Protein AF-A0A9D6JTE7-F1 (afdb_monomer)

Nearest PDB structures (foldseek):
  3mn8-assembly3_C  TM=5.166E-01  e=5.553E+00  Drosophila melanogaster
  3mn8-assembly4_D  TM=5.195E-01  e=5.553E+00  Drosophila melanogaster
  3mn8-assembly1_A  TM=5.074E-01  e=7.050E+00  Drosophila melanogaster

Structure (mmCIF, N/CA/C/O backbone):
data_AF-A0A9D6JTE7-F1
#
_entry.id   AF-A0A9D6JTE7-F1
#
loop_
_atom_site.group_PDB
_atom_site.id
_atom_site.type_symbol
_atom_site.label_atom_id
_atom_site.label_alt_id
_atom_site.label_comp_id
_atom_site.label_asym_id
_atom_site.label_entity_id
_atom_site.label_seq_id
_atom_site.pdbx_PDB_ins_code
_atom_site.Cartn_x
_atom_site.Cartn_y
_atom_site.Cartn_z
_atom_site.occupancy
_atom_site.B_iso_or_equiv
_atom_site.auth_seq_id
_atom_site.auth_comp_id
_atom_site.auth_asym_id
_atom_site.auth_atom_id
_atom_site.pdbx_PDB_model_num
ATOM 1 N N . MET A 1 1 ? -20.746 -2.268 56.641 1.00 44.03 1 MET A N 1
ATOM 2 C CA . MET A 1 1 ? -21.229 -3.261 55.661 1.00 44.03 1 MET A CA 1
ATOM 3 C C . MET A 1 1 ? -20.866 -2.695 54.310 1.00 44.03 1 MET A C 1
ATOM 5 O O . MET A 1 1 ? -21.598 -1.856 53.802 1.00 44.03 1 MET A O 1
ATOM 9 N N . ASP A 1 2 ? -19.687 -3.054 53.814 1.00 45.47 2 ASP A N 1
ATOM 10 C CA . ASP A 1 2 ? -19.186 -2.552 52.537 1.00 45.47 2 ASP A CA 1
ATOM 11 C C . ASP A 1 2 ? -19.809 -3.384 51.421 1.00 45.47 2 ASP A C 1
ATOM 13 O O . ASP A 1 2 ? -19.594 -4.594 51.331 1.00 45.47 2 ASP A O 1
ATOM 17 N N . ALA A 1 3 ? -20.655 -2.743 50.618 1.00 47.16 3 ALA A N 1
ATOM 18 C CA . ALA A 1 3 ? -21.238 -3.359 49.442 1.00 47.16 3 ALA A CA 1
ATOM 19 C C . ALA A 1 3 ? -20.153 -3.457 48.364 1.00 47.16 3 ALA A C 1
ATOM 21 O O . ALA A 1 3 ? -19.747 -2.458 47.773 1.00 47.16 3 ALA A O 1
ATOM 22 N N . TYR A 1 4 ? -19.675 -4.677 48.133 1.00 48.84 4 TYR A N 1
ATOM 23 C CA . TYR A 1 4 ? -18.834 -5.012 46.994 1.00 48.84 4 TYR A CA 1
ATOM 24 C C . TYR A 1 4 ? -19.690 -4.863 45.730 1.00 48.84 4 TYR A C 1
ATOM 26 O O . TYR A 1 4 ? -20.545 -5.703 45.444 1.00 48.84 4 TYR A O 1
ATOM 34 N N . VAL A 1 5 ? -19.515 -3.764 44.998 1.00 51.88 5 VAL A N 1
ATOM 35 C CA . VAL A 1 5 ? -20.064 -3.641 43.646 1.00 51.88 5 VAL A CA 1
ATOM 36 C C . VAL A 1 5 ? -19.219 -4.550 42.767 1.00 51.88 5 VAL A C 1
ATOM 38 O O . VAL A 1 5 ? -18.098 -4.210 42.395 1.00 51.88 5 VAL A O 1
ATOM 41 N N . VAL A 1 6 ? -19.737 -5.742 42.481 1.00 47.94 6 VAL A N 1
ATOM 42 C CA . VAL A 1 6 ? -19.208 -6.584 41.412 1.00 47.94 6 VAL A CA 1
ATOM 43 C C . VAL A 1 6 ? -19.529 -5.855 40.114 1.00 47.94 6 VAL A C 1
ATOM 45 O O . VAL A 1 6 ? -20.671 -5.859 39.658 1.00 47.94 6 VAL A O 1
ATOM 48 N N . VAL A 1 7 ? -18.541 -5.156 39.560 1.00 55.50 7 VAL A N 1
ATOM 49 C CA . VAL A 1 7 ? -18.609 -4.708 38.173 1.00 55.50 7 VAL A CA 1
ATOM 50 C C . VAL A 1 7 ? -18.519 -5.983 37.347 1.00 55.50 7 VAL A C 1
ATOM 52 O O . VAL A 1 7 ? -17.473 -6.627 37.316 1.00 55.50 7 VAL A O 1
ATOM 55 N N . ASP A 1 8 ? -19.643 -6.397 36.772 1.00 48.94 8 ASP A N 1
ATOM 56 C CA . ASP A 1 8 ? -19.696 -7.473 35.792 1.00 48.94 8 ASP A CA 1
ATOM 57 C C . ASP A 1 8 ? -18.878 -7.041 34.572 1.00 48.94 8 ASP A C 1
ATOM 59 O O . ASP A 1 8 ? -19.362 -6.364 33.667 1.00 48.94 8 ASP A O 1
ATOM 63 N N . SER A 1 9 ? -17.589 -7.363 34.583 1.00 52.94 9 SER A N 1
ATOM 64 C CA . SER A 1 9 ? -16.732 -7.293 33.412 1.00 52.94 9 SER A CA 1
ATOM 65 C C . SER A 1 9 ? -16.963 -8.558 32.589 1.00 52.94 9 SER A C 1
ATOM 67 O O . SER A 1 9 ? -16.070 -9.402 32.467 1.00 52.94 9 SER A O 1
ATOM 69 N N . GLY A 1 10 ? -18.175 -8.715 32.051 1.00 54.06 10 GLY A N 1
ATOM 70 C CA . GLY A 1 10 ? -18.385 -9.614 30.925 1.00 54.06 10 GLY A CA 1
ATOM 71 C C . GLY A 1 10 ? -17.361 -9.291 29.827 1.00 54.06 10 GLY A C 1
ATOM 72 O O . GLY A 1 10 ? -16.877 -8.154 29.757 1.00 54.06 10 GLY A O 1
ATOM 73 N N . PRO A 1 11 ? -16.963 -10.267 28.993 1.00 57.78 11 PRO A N 1
ATOM 74 C CA . PRO A 1 11 ? -15.997 -10.007 27.934 1.00 57.78 11 PRO A CA 1
ATOM 75 C C . PRO A 1 11 ? -16.503 -8.835 27.091 1.00 57.78 11 PRO A C 1
ATOM 77 O O . PRO A 1 11 ? -17.660 -8.841 26.664 1.00 57.78 11 PRO A O 1
ATOM 80 N N . ALA A 1 12 ? -15.661 -7.816 26.896 1.00 63.75 12 ALA A N 1
ATOM 81 C CA . ALA A 1 12 ? -15.987 -6.705 26.015 1.00 63.75 12 ALA A CA 1
ATOM 82 C C . ALA A 1 12 ? -16.359 -7.296 24.651 1.00 63.75 12 ALA A C 1
ATOM 84 O O . ALA A 1 12 ? -15.532 -7.938 24.002 1.00 63.75 12 ALA A O 1
ATOM 85 N N . LEU A 1 13 ? -17.628 -7.163 24.265 1.00 69.56 13 LEU A N 1
ATOM 86 C CA . LEU A 1 13 ? -18.090 -7.657 22.977 1.00 69.56 13 LEU A CA 1
ATOM 87 C C . LEU A 1 13 ? -17.346 -6.870 21.901 1.00 69.56 13 LEU A C 1
ATOM 89 O O . LEU A 1 13 ? -17.448 -5.644 21.863 1.00 69.56 13 LEU A O 1
ATOM 93 N N . LEU A 1 14 ? -16.607 -7.578 21.047 1.00 83.50 14 LEU A N 1
ATOM 94 C CA . LEU A 1 14 ? -16.030 -6.990 19.845 1.00 83.50 14 LEU A CA 1
ATOM 95 C C . LEU A 1 14 ? -17.185 -6.452 19.000 1.00 83.50 14 LEU A C 1
ATOM 97 O O . LEU A 1 14 ? -18.050 -7.215 18.564 1.00 83.50 14 LEU A O 1
ATOM 101 N N . GLN A 1 15 ? -17.224 -5.138 18.810 1.00 88.31 15 GLN A N 1
ATOM 102 C CA . GLN A 1 15 ? -18.199 -4.497 17.936 1.00 88.31 15 GLN A CA 1
ATOM 103 C C . GLN A 1 15 ? -17.503 -4.149 16.619 1.00 88.31 15 GLN A C 1
ATOM 105 O O . GLN A 1 15 ? -16.435 -3.536 16.666 1.00 88.31 15 GLN A O 1
ATOM 110 N N . PRO A 1 16 ? -18.058 -4.547 15.462 1.00 91.19 16 PRO A N 1
ATOM 111 C CA . PRO A 1 16 ? -17.480 -4.185 14.176 1.00 91.19 16 PRO A CA 1
ATOM 112 C C . PRO A 1 16 ? -17.659 -2.684 13.908 1.00 91.19 16 PRO A C 1
ATOM 114 O O . PRO A 1 16 ? -18.761 -2.156 14.075 1.00 91.19 16 PRO A O 1
ATOM 117 N N . SER A 1 17 ? -16.598 -2.028 13.441 1.00 90.31 17 SER A N 1
ATOM 118 C CA . SER A 1 17 ? -16.635 -0.705 12.814 1.00 90.31 17 SER A CA 1
ATOM 119 C C . SER A 1 17 ? -16.452 -0.852 11.304 1.00 90.31 17 SER A C 1
ATOM 121 O O . SER A 1 17 ? -15.555 -1.561 10.846 1.00 90.31 17 SER A O 1
ATOM 123 N N . TYR A 1 18 ? -17.314 -0.199 10.526 1.00 91.06 18 TYR A N 1
ATOM 124 C CA . TYR A 1 18 ? -17.253 -0.211 9.066 1.00 91.06 18 TYR A CA 1
ATOM 125 C C . TYR A 1 18 ? -16.631 1.087 8.575 1.00 91.06 18 TYR A C 1
ATOM 127 O O . TYR A 1 18 ? -17.224 2.157 8.703 1.00 91.06 18 TYR A O 1
ATOM 135 N N . GLU A 1 19 ? -15.465 0.966 7.962 1.00 90.88 19 GLU A N 1
ATOM 136 C CA . GLU A 1 19 ? -14.637 2.087 7.537 1.00 90.88 19 GLU A CA 1
ATOM 137 C C . GLU A 1 19 ? -14.342 1.996 6.039 1.00 90.88 19 GLU A C 1
ATOM 139 O O . GLU A 1 19 ? -14.639 0.990 5.391 1.00 90.88 19 GLU A O 1
ATOM 144 N N . PHE A 1 20 ? -13.774 3.055 5.460 1.00 90.94 20 PHE A N 1
ATOM 145 C CA . PHE A 1 20 ? -13.523 3.125 4.021 1.00 90.94 20 PHE A CA 1
ATOM 146 C C . PHE A 1 20 ? -12.182 3.788 3.707 1.00 90.94 20 PHE A C 1
ATOM 148 O O . PHE A 1 20 ? -11.930 4.914 4.123 1.00 90.94 20 PHE A O 1
ATOM 155 N N . LEU A 1 21 ? -11.362 3.138 2.882 1.00 88.88 21 LEU A N 1
ATOM 156 C CA . LEU A 1 21 ? -10.238 3.782 2.202 1.00 88.88 21 LEU A CA 1
ATOM 157 C C . LEU A 1 21 ? -10.806 4.564 1.015 1.00 88.88 21 LEU A C 1
ATOM 159 O O . LEU A 1 21 ? -11.235 3.934 0.052 1.00 88.88 21 LEU A O 1
ATOM 163 N N . ARG A 1 22 ? -10.897 5.898 1.107 1.00 83.50 22 ARG A N 1
ATOM 164 C CA . ARG A 1 22 ? -11.565 6.733 0.084 1.00 83.50 22 ARG A CA 1
ATOM 165 C C . ARG A 1 22 ? -10.632 7.591 -0.764 1.00 83.50 22 ARG A C 1
ATOM 167 O O . ARG A 1 22 ? -10.976 7.828 -1.911 1.00 83.50 22 ARG A O 1
ATOM 174 N N . HIS A 1 23 ? -9.462 7.979 -0.250 1.00 86.69 23 HIS A N 1
ATOM 175 C CA . HIS A 1 23 ? -8.531 8.860 -0.967 1.00 86.69 23 HIS A CA 1
ATOM 176 C C . HIS A 1 23 ? -7.113 8.252 -1.031 1.00 86.69 23 HIS A C 1
ATOM 178 O O . HIS A 1 23 ? -6.314 8.437 -0.097 1.00 86.69 23 HIS A O 1
ATOM 184 N N . PRO A 1 24 ? -6.801 7.507 -2.111 1.00 88.62 24 PRO A N 1
ATOM 185 C CA . PRO A 1 24 ? -7.737 7.027 -3.140 1.00 88.62 24 PRO A CA 1
ATOM 186 C C . PRO A 1 24 ? -8.646 5.903 -2.618 1.00 88.62 24 PRO A C 1
ATOM 188 O O . PRO A 1 24 ? -8.374 5.287 -1.582 1.00 88.62 24 PRO A O 1
ATOM 191 N N . THR A 1 25 ? -9.708 5.596 -3.366 1.00 92.38 25 THR A N 1
ATOM 192 C CA . THR A 1 25 ? -10.483 4.373 -3.138 1.00 92.38 25 THR A CA 1
ATOM 193 C C . THR A 1 25 ? -9.649 3.167 -3.553 1.00 92.38 25 THR A C 1
ATOM 195 O O . THR A 1 25 ? -9.104 3.162 -4.651 1.00 92.38 25 THR A O 1
ATOM 198 N N . ILE A 1 26 ? -9.525 2.153 -2.690 1.00 94.69 26 ILE A N 1
ATOM 199 C CA . ILE A 1 26 ? -8.722 0.952 -2.980 1.00 94.69 26 ILE A CA 1
ATOM 200 C C . ILE A 1 26 ? -9.575 -0.296 -2.808 1.00 94.69 26 ILE A C 1
ATOM 202 O O . ILE A 1 26 ? -9.990 -0.626 -1.696 1.00 94.69 26 ILE A O 1
ATOM 206 N N . SER A 1 27 ? -9.788 -1.027 -3.895 1.00 96.75 27 SER A N 1
ATOM 207 C CA . SER A 1 27 ? -10.580 -2.256 -3.922 1.00 96.75 27 SER A CA 1
ATOM 208 C C . SER A 1 27 ? -9.710 -3.504 -4.089 1.00 96.75 27 SER A C 1
ATOM 210 O O . SER A 1 27 ? -8.648 -3.468 -4.713 1.00 96.75 27 SER A O 1
ATOM 212 N N . GLY A 1 28 ? -10.157 -4.628 -3.523 1.00 97.50 28 GLY A N 1
ATOM 213 C CA . GLY A 1 28 ? -9.461 -5.910 -3.646 1.00 97.50 28 GLY A CA 1
ATOM 214 C C . GLY A 1 28 ? -8.149 -6.007 -2.862 1.00 97.50 28 GLY A C 1
ATOM 215 O O . GLY A 1 28 ? -7.382 -6.943 -3.095 1.00 97.50 28 GLY A O 1
ATOM 216 N N . LEU A 1 29 ? -7.886 -5.070 -1.948 1.00 96.50 29 LEU A N 1
ATOM 217 C CA . LEU A 1 29 ? -6.727 -5.106 -1.063 1.00 96.50 29 LEU A CA 1
ATOM 218 C C . LEU A 1 29 ? -6.994 -6.044 0.119 1.00 96.50 29 LEU A C 1
ATOM 220 O O . LEU A 1 29 ? -8.081 -6.006 0.694 1.00 96.50 29 LEU A O 1
ATOM 224 N N . GLU A 1 30 ? -6.021 -6.880 0.480 1.00 97.38 30 GLU A N 1
ATOM 225 C CA . GLU A 1 30 ? -6.162 -7.811 1.602 1.00 97.38 30 GLU A CA 1
ATOM 226 C C . GLU A 1 30 ? -5.982 -7.093 2.940 1.00 97.38 30 GLU A C 1
ATOM 228 O O . GLU A 1 30 ? -5.128 -6.216 3.077 1.00 97.38 30 GLU A O 1
ATOM 233 N N . TYR A 1 31 ? -6.761 -7.486 3.944 1.00 96.94 31 TYR A N 1
ATOM 234 C CA . TYR A 1 31 ? -6.546 -7.063 5.324 1.00 96.94 31 TYR A CA 1
ATOM 235 C C . TYR A 1 31 ? -6.873 -8.169 6.325 1.00 96.94 31 TYR A C 1
ATOM 237 O O . TYR A 1 31 ? -7.670 -9.063 6.039 1.00 96.94 31 TYR A O 1
ATOM 245 N N . VAL A 1 32 ? -6.244 -8.098 7.498 1.00 96.56 32 VAL A N 1
ATOM 246 C CA . VAL A 1 32 ? -6.473 -8.995 8.642 1.00 96.56 32 VAL A CA 1
ATOM 247 C C . VAL A 1 32 ? -6.691 -8.173 9.911 1.00 96.56 32 VAL A C 1
ATOM 249 O O . VAL A 1 32 ? -6.115 -7.092 10.053 1.00 96.56 32 VAL A O 1
ATOM 252 N N . ASN A 1 33 ? -7.488 -8.696 10.842 1.00 95.38 33 ASN A N 1
ATOM 253 C CA . ASN A 1 33 ? -7.771 -8.066 12.132 1.00 95.38 33 ASN A CA 1
ATOM 254 C C . ASN A 1 33 ? -7.081 -8.835 13.259 1.00 95.38 33 ASN A C 1
ATOM 256 O O . ASN A 1 33 ? -7.252 -10.049 13.400 1.00 95.38 33 ASN A O 1
ATOM 260 N N . SER A 1 34 ? -6.345 -8.138 14.121 1.00 94.25 34 SER A N 1
ATOM 261 C CA . SER A 1 34 ? -5.620 -8.783 15.219 1.00 94.25 34 SER A CA 1
ATOM 262 C C . SER A 1 34 ? -6.534 -9.505 16.215 1.00 94.25 34 SER A C 1
ATOM 264 O O . SER A 1 34 ? -6.087 -10.446 16.869 1.00 94.25 34 SER A O 1
ATOM 266 N N . VAL A 1 35 ? -7.797 -9.077 16.351 1.00 90.81 35 VAL A N 1
ATOM 267 C CA . VAL A 1 35 ? -8.744 -9.658 17.325 1.00 90.81 35 VAL A CA 1
ATOM 268 C C . VAL A 1 35 ? -9.553 -10.843 16.798 1.00 90.81 35 VAL A C 1
ATOM 270 O O . VAL A 1 35 ? -9.967 -11.681 17.598 1.00 90.81 35 VAL A O 1
ATOM 273 N N . THR A 1 36 ? -9.780 -10.944 15.484 1.00 86.50 36 THR A N 1
ATOM 274 C CA . THR A 1 36 ? -10.480 -12.096 14.878 1.00 86.50 36 THR A CA 1
ATOM 275 C C . THR A 1 36 ? -9.513 -13.160 14.359 1.00 86.50 36 THR A C 1
ATOM 277 O O . THR A 1 36 ? -9.918 -14.301 14.141 1.00 86.50 36 THR A O 1
ATOM 280 N N . GLY A 1 37 ? -8.221 -12.836 14.245 1.00 81.44 37 GLY A N 1
ATOM 281 C CA . GLY A 1 37 ? -7.156 -13.781 13.931 1.00 81.44 37 GLY A CA 1
ATOM 282 C C . GLY A 1 37 ? -6.685 -13.692 12.480 1.00 81.44 37 GLY A C 1
ATOM 283 O O . GLY A 1 37 ? -6.537 -12.613 11.921 1.00 81.44 37 GLY 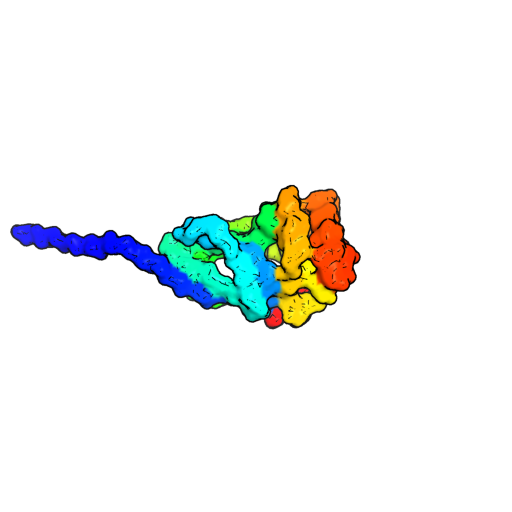A O 1
ATOM 284 N N . SER A 1 38 ? -6.354 -14.840 11.886 1.00 75.31 38 SER A N 1
ATOM 285 C CA . SER A 1 38 ? -5.632 -14.917 10.603 1.00 75.31 38 SER A CA 1
ATOM 286 C C . SER A 1 38 ? -6.527 -14.939 9.360 1.00 75.31 38 SER A C 1
ATOM 288 O O . SER A 1 38 ? -6.019 -15.176 8.266 1.00 75.31 38 SER A O 1
ATOM 290 N N . GLU A 1 39 ? -7.841 -14.769 9.507 1.00 86.44 39 GLU A N 1
ATOM 291 C CA . GLU A 1 39 ? -8.734 -14.698 8.350 1.00 86.44 39 GLU A CA 1
ATOM 292 C C . GLU A 1 39 ? -8.444 -13.416 7.563 1.00 86.44 39 GLU A C 1
ATOM 294 O O . GLU A 1 39 ? -8.439 -12.324 8.131 1.00 86.44 39 GLU A O 1
ATOM 299 N N . SER A 1 40 ? -8.164 -13.558 6.264 1.00 89.94 40 SER A N 1
ATOM 300 C CA . SER A 1 40 ? -8.005 -12.416 5.372 1.00 89.94 40 SER A CA 1
ATOM 301 C C . SER A 1 40 ? -9.334 -12.036 4.735 1.00 89.94 40 SER A C 1
ATOM 303 O O . SER A 1 40 ? -10.117 -12.871 4.276 1.00 89.94 40 SER A O 1
ATOM 305 N N . HIS A 1 41 ? -9.567 -10.735 4.680 1.00 95.75 41 HIS A N 1
ATOM 306 C CA . HIS A 1 41 ? -10.696 -10.117 4.013 1.00 95.75 41 HIS A CA 1
ATOM 307 C C . HIS A 1 41 ? -10.198 -9.241 2.862 1.00 95.75 41 HIS A C 1
ATOM 309 O O . HIS A 1 41 ? -9.009 -8.946 2.763 1.00 95.75 41 HIS A O 1
ATOM 315 N N . LEU A 1 42 ? -11.110 -8.823 1.982 1.00 97.38 42 LEU A N 1
ATOM 316 C CA . LEU A 1 42 ? -10.807 -7.905 0.886 1.00 97.38 42 LEU A CA 1
ATOM 317 C C . LEU A 1 42 ? -11.555 -6.593 1.071 1.00 97.38 42 LEU A C 1
ATOM 319 O O . LEU A 1 42 ? -12.727 -6.594 1.461 1.00 97.38 42 LEU A O 1
ATOM 323 N N . THR A 1 43 ? -10.906 -5.483 0.733 1.00 96.88 43 THR A N 1
ATOM 324 C CA . THR A 1 43 ? -11.609 -4.210 0.599 1.00 96.88 43 THR A CA 1
ATOM 325 C C . THR A 1 43 ? -12.643 -4.294 -0.522 1.00 96.88 43 THR A C 1
ATOM 327 O O . THR A 1 43 ? -12.414 -4.887 -1.583 1.00 96.88 43 THR A O 1
ATOM 330 N N . THR A 1 44 ? -13.817 -3.712 -0.287 1.00 96.81 44 THR A N 1
ATOM 331 C CA . THR A 1 44 ? -14.902 -3.688 -1.281 1.00 96.81 44 THR A CA 1
ATOM 332 C C . THR A 1 44 ? -14.588 -2.739 -2.443 1.00 96.81 44 THR A C 1
ATOM 334 O O . THR A 1 44 ? -13.636 -1.965 -2.387 1.00 96.81 44 THR A O 1
ATOM 337 N N . ALA A 1 45 ? -15.429 -2.733 -3.484 1.00 94.69 45 ALA A N 1
ATOM 338 C CA . ALA A 1 45 ? -15.323 -1.773 -4.591 1.00 94.69 45 ALA A CA 1
ATOM 339 C C . ALA A 1 45 ? -15.354 -0.302 -4.129 1.00 94.69 45 ALA A C 1
ATOM 341 O O . ALA A 1 45 ? -14.757 0.555 -4.763 1.00 94.69 45 ALA A O 1
ATOM 342 N N . ALA A 1 46 ? -16.014 -0.013 -3.002 1.00 93.00 46 ALA A N 1
ATOM 343 C CA . ALA A 1 46 ? -16.053 1.320 -2.403 1.00 93.00 46 ALA A CA 1
ATOM 344 C C . ALA A 1 46 ? -14.903 1.578 -1.406 1.00 93.00 46 ALA A C 1
ATOM 346 O O . ALA A 1 46 ? -14.970 2.538 -0.644 1.00 93.00 46 ALA A O 1
ATOM 347 N N . GLY A 1 47 ? -13.905 0.689 -1.334 1.00 93.75 47 GLY A N 1
ATOM 348 C CA . GLY A 1 47 ? -12.799 0.762 -0.375 1.00 93.75 47 GLY A CA 1
ATOM 349 C C . GLY A 1 47 ? -13.165 0.354 1.052 1.00 93.75 47 GLY A C 1
ATOM 350 O O . GLY A 1 47 ? -12.390 0.577 1.978 1.00 93.75 47 GLY A O 1
ATOM 351 N N . GLY A 1 48 ? -14.354 -0.223 1.247 1.00 94.50 48 GLY A N 1
ATOM 352 C CA . GLY A 1 48 ? -14.855 -0.592 2.570 1.00 94.50 48 GLY A CA 1
ATOM 353 C C . GLY A 1 48 ? -14.075 -1.746 3.202 1.00 94.50 48 GLY A C 1
ATOM 354 O O . GLY A 1 48 ? -13.828 -2.742 2.520 1.00 94.50 48 GLY A O 1
ATOM 355 N N . TYR A 1 49 ? -13.755 -1.629 4.488 1.00 94.75 49 TYR A N 1
ATOM 356 C CA . TYR A 1 49 ? -13.146 -2.663 5.330 1.00 94.75 49 TYR A CA 1
ATOM 357 C C . TYR A 1 49 ? -13.796 -2.672 6.721 1.00 94.75 49 TYR A C 1
ATOM 359 O O . TYR A 1 49 ? -14.537 -1.755 7.080 1.00 94.75 49 TYR A O 1
ATOM 367 N N . VAL A 1 50 ? -13.540 -3.729 7.491 1.00 94.00 50 VAL A N 1
ATOM 368 C CA . VAL A 1 50 ? -14.064 -3.891 8.850 1.00 94.00 50 VAL A CA 1
ATOM 369 C C . VAL A 1 50 ? -12.912 -3.861 9.843 1.00 94.00 50 VAL A C 1
ATOM 371 O O . VAL A 1 50 ? -11.940 -4.601 9.706 1.00 94.00 50 VAL A O 1
ATOM 374 N N . GLY A 1 51 ? -13.031 -3.009 10.849 1.00 93.12 51 GLY A N 1
ATOM 375 C CA . GLY A 1 51 ? -12.233 -3.074 12.065 1.00 93.12 51 GLY A CA 1
ATOM 376 C C . GLY A 1 51 ? -13.099 -3.451 13.262 1.00 93.12 51 GLY A C 1
ATOM 377 O O . GLY A 1 51 ? -14.315 -3.608 13.135 1.00 93.12 51 GLY A O 1
ATOM 378 N N . TYR A 1 52 ? -12.487 -3.620 14.429 1.00 92.50 52 TYR A N 1
ATOM 379 C CA . TYR A 1 52 ? -13.210 -3.947 15.655 1.00 92.50 52 TYR A CA 1
ATOM 380 C C . TYR A 1 52 ? -12.807 -3.046 16.824 1.00 92.50 52 TYR A C 1
ATOM 382 O O . TYR A 1 52 ? -11.673 -2.581 16.938 1.00 92.50 52 TYR A O 1
ATOM 390 N N . THR A 1 53 ? -13.739 -2.838 17.749 1.00 89.44 53 THR A N 1
ATOM 391 C CA . THR A 1 53 ? -13.426 -2.231 19.046 1.00 89.44 53 THR A CA 1
ATOM 392 C C . THR A 1 53 ? -12.509 -3.138 19.880 1.00 89.44 53 THR A C 1
ATOM 394 O O . THR A 1 53 ? -12.304 -4.313 19.575 1.00 89.44 53 THR A O 1
ATOM 397 N N . GLY A 1 54 ? -11.949 -2.604 20.970 1.00 86.88 54 GLY A N 1
ATOM 398 C CA . GLY A 1 54 ? -11.144 -3.403 21.906 1.00 86.88 54 GLY A CA 1
ATOM 399 C C . GLY A 1 54 ? -9.657 -3.495 21.558 1.00 86.88 54 GLY A C 1
ATOM 400 O O . GLY A 1 54 ? -8.997 -4.452 21.952 1.00 86.88 54 GLY A O 1
ATOM 401 N N . GLY A 1 55 ? -9.118 -2.490 20.861 1.00 89.44 55 GLY A N 1
ATOM 402 C CA . GLY A 1 55 ? -7.689 -2.410 20.543 1.00 89.44 55 GLY A CA 1
ATOM 403 C C . GLY A 1 55 ? -7.275 -3.221 19.317 1.00 89.44 55 GLY A C 1
ATOM 404 O O . GLY A 1 55 ? -6.103 -3.572 19.201 1.00 89.44 55 GLY A O 1
ATOM 405 N N . ASP A 1 56 ? -8.218 -3.519 18.421 1.00 93.94 56 ASP A N 1
ATOM 406 C CA . ASP A 1 56 ? -7.923 -4.153 17.141 1.00 93.94 56 ASP A CA 1
ATOM 407 C C . ASP A 1 56 ? -6.944 -3.329 16.304 1.00 93.94 56 ASP A C 1
ATOM 409 O O . ASP A 1 56 ? -6.953 -2.093 16.310 1.00 93.94 56 ASP A O 1
ATOM 413 N N . ILE A 1 57 ? -6.120 -4.044 15.550 1.00 95.06 57 ILE A N 1
ATOM 414 C CA . ILE A 1 57 ? -5.244 -3.498 14.529 1.00 95.06 57 ILE A CA 1
ATOM 415 C C . ILE A 1 57 ? -5.640 -4.151 13.212 1.00 95.06 57 ILE A C 1
ATOM 417 O O . ILE A 1 57 ? -5.561 -5.372 13.066 1.00 95.06 57 ILE A O 1
ATOM 421 N N . VAL A 1 58 ? -6.027 -3.312 12.256 1.00 95.75 58 VAL A N 1
ATOM 422 C CA . VAL A 1 58 ? -6.260 -3.708 10.870 1.00 95.75 58 VAL A CA 1
ATOM 423 C C . VAL A 1 58 ? -4.931 -3.598 10.139 1.00 95.75 58 VAL A C 1
ATOM 425 O O . VAL A 1 58 ? -4.370 -2.505 10.026 1.00 95.75 58 VAL A O 1
ATOM 428 N N . THR A 1 59 ? -4.425 -4.722 9.648 1.00 96.69 59 THR A N 1
ATOM 429 C CA . THR A 1 59 ? -3.177 -4.796 8.879 1.00 96.69 59 THR A CA 1
ATOM 430 C C . THR A 1 59 ? -3.522 -5.026 7.418 1.00 96.69 59 THR A C 1
ATOM 432 O O . THR A 1 59 ? -4.055 -6.082 7.078 1.00 96.69 59 THR A O 1
ATOM 435 N N . PHE A 1 60 ? -3.203 -4.060 6.557 1.00 97.19 60 PHE A N 1
ATOM 436 C CA . PHE A 1 60 ? -3.381 -4.175 5.113 1.00 97.19 60 PHE A CA 1
ATOM 437 C C . PHE A 1 60 ? -2.152 -4.810 4.476 1.00 97.19 60 PHE A C 1
ATOM 439 O O . PHE A 1 60 ? -1.013 -4.375 4.691 1.00 97.19 60 PHE A O 1
ATOM 446 N N . VAL A 1 61 ? -2.389 -5.837 3.669 1.00 96.88 61 VAL A N 1
ATOM 447 C CA . VAL A 1 61 ? -1.350 -6.663 3.065 1.00 96.88 61 VAL A CA 1
ATOM 448 C C . VAL A 1 61 ? -1.599 -6.878 1.580 1.00 96.88 61 VAL A C 1
ATOM 450 O O . VAL A 1 61 ? -2.700 -6.701 1.062 1.00 96.88 61 VAL A O 1
ATOM 453 N N . LEU A 1 62 ? -0.539 -7.273 0.891 1.00 97.19 62 LEU A N 1
ATOM 454 C CA . LEU A 1 62 ? -0.585 -7.787 -0.464 1.00 97.19 62 LEU A CA 1
ATOM 455 C C . LEU A 1 62 ? 0.323 -9.015 -0.522 1.00 97.19 62 LEU A C 1
ATOM 457 O O . LEU A 1 62 ? 1.549 -8.872 -0.563 1.00 97.19 62 LEU A O 1
ATOM 461 N N . GLY A 1 63 ? -0.260 -10.215 -0.459 1.00 93.94 63 GLY A N 1
ATOM 462 C CA . GLY A 1 63 ? 0.522 -11.425 -0.203 1.00 93.94 63 GLY A CA 1
ATOM 463 C C . GLY A 1 63 ? 1.303 -11.293 1.110 1.00 93.94 63 GLY A C 1
ATOM 464 O O . GLY A 1 63 ? 0.713 -11.122 2.173 1.00 93.94 63 GLY A O 1
ATOM 465 N N . ASP A 1 64 ? 2.636 -11.309 1.039 1.00 94.81 64 ASP A N 1
ATOM 466 C CA . ASP A 1 64 ? 3.490 -11.128 2.223 1.00 94.81 64 ASP A CA 1
ATOM 467 C C . ASP A 1 64 ? 3.953 -9.672 2.448 1.00 94.81 64 ASP A C 1
ATOM 469 O O . ASP A 1 64 ? 4.720 -9.388 3.377 1.00 94.81 64 ASP A O 1
ATOM 473 N N . ILE A 1 65 ? 3.571 -8.745 1.569 1.00 97.62 65 ILE A N 1
ATOM 474 C CA . ILE A 1 65 ? 3.957 -7.340 1.681 1.00 97.62 65 ILE A CA 1
ATOM 475 C C . ILE A 1 65 ? 2.998 -6.661 2.657 1.00 97.62 65 ILE A C 1
ATOM 477 O O . ILE A 1 65 ? 1.818 -6.502 2.358 1.00 97.62 65 ILE A O 1
ATOM 481 N N . VAL A 1 66 ? 3.510 -6.208 3.801 1.00 97.06 66 VAL A N 1
ATOM 482 C CA . VAL A 1 66 ? 2.758 -5.320 4.698 1.00 97.06 66 VAL A CA 1
ATOM 483 C C . VAL A 1 66 ? 2.778 -3.913 4.114 1.00 97.06 66 VAL A C 1
ATOM 485 O O . VAL A 1 66 ? 3.852 -3.339 3.923 1.00 97.06 66 VAL A O 1
ATOM 488 N N . LEU A 1 67 ? 1.598 -3.367 3.821 1.00 97.38 67 LEU A N 1
ATOM 489 C CA . LEU A 1 67 ? 1.468 -2.019 3.273 1.00 97.38 67 LEU A CA 1
ATOM 490 C C . LEU A 1 67 ? 1.419 -0.988 4.399 1.00 97.38 67 LEU A C 1
ATOM 492 O O . LEU A 1 67 ? 2.257 -0.088 4.455 1.00 97.38 67 LEU A O 1
ATOM 496 N N . PHE A 1 68 ? 0.445 -1.137 5.296 1.00 96.56 68 PHE A N 1
ATOM 497 C CA . PHE A 1 68 ? 0.254 -0.287 6.465 1.00 96.56 68 PHE A CA 1
ATOM 498 C C . PHE A 1 68 ? -0.712 -0.926 7.459 1.00 96.56 68 PHE A C 1
ATOM 500 O O . PHE A 1 68 ? -1.456 -1.847 7.120 1.00 96.56 68 PHE A O 1
ATOM 507 N N . ASN A 1 69 ? -0.726 -0.384 8.674 1.00 95.62 69 ASN A N 1
ATOM 508 C CA . ASN A 1 69 ? -1.675 -0.767 9.710 1.00 95.62 69 ASN A CA 1
ATOM 509 C C . ASN A 1 69 ? -2.403 0.474 10.218 1.00 95.62 69 ASN A C 1
ATOM 511 O O . ASN A 1 69 ? -1.841 1.570 10.205 1.00 95.62 69 ASN A O 1
ATOM 515 N N . ILE A 1 70 ? -3.607 0.285 10.742 1.00 93.81 70 ILE A N 1
ATOM 516 C CA . ILE A 1 70 ? -4.387 1.317 11.433 1.00 93.81 70 ILE A CA 1
ATOM 517 C C . ILE A 1 70 ? -5.181 0.688 12.588 1.00 93.81 70 ILE A C 1
ATOM 519 O O . ILE A 1 70 ? -5.366 -0.531 12.609 1.00 93.81 70 ILE A O 1
ATOM 523 N N . PRO A 1 71 ? -5.640 1.475 13.575 1.00 93.38 71 PRO A N 1
ATOM 524 C CA . PRO A 1 71 ? -6.586 0.985 14.575 1.00 93.38 71 PRO A CA 1
ATOM 525 C C . PRO A 1 71 ? -7.887 0.496 13.917 1.00 93.38 71 PRO A C 1
ATOM 527 O O . PRO A 1 71 ? -8.341 1.085 12.939 1.00 93.38 71 PRO A O 1
ATOM 530 N N . GLY A 1 72 ? -8.494 -0.563 14.458 1.00 91.31 72 GLY A N 1
ATOM 531 C CA . GLY A 1 72 ? -9.773 -1.090 13.962 1.00 91.31 7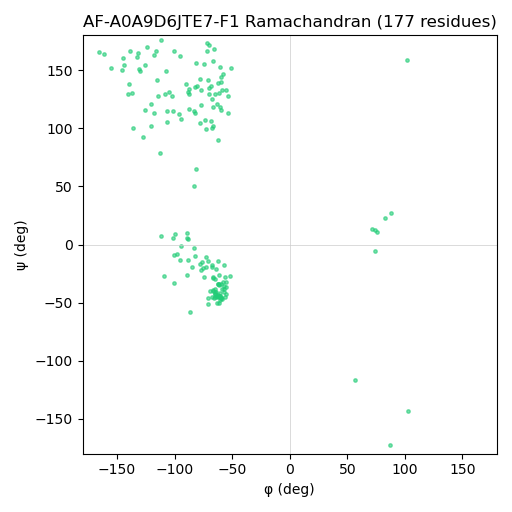2 GLY A CA 1
ATOM 532 C C . GLY A 1 72 ? -11.001 -0.267 14.363 1.00 91.31 72 GLY A C 1
ATOM 533 O O . GLY A 1 72 ? -12.059 -0.408 13.760 1.00 91.31 72 GLY A O 1
ATOM 534 N N . ASP A 1 73 ? -10.858 0.622 15.340 1.00 87.25 73 ASP A N 1
ATOM 535 C CA . ASP A 1 73 ? -11.882 1.588 15.732 1.00 87.25 73 ASP A CA 1
ATOM 536 C C . ASP A 1 73 ? -11.297 2.992 15.568 1.00 87.25 73 ASP A C 1
ATOM 538 O O . ASP A 1 73 ? -10.440 3.424 16.351 1.00 87.25 73 ASP A O 1
ATOM 542 N N . LEU A 1 74 ? -11.673 3.668 14.481 1.00 85.81 74 LEU A N 1
ATOM 543 C CA . LEU A 1 74 ? -11.180 5.002 14.176 1.00 85.81 74 LEU A CA 1
ATOM 544 C C . LEU A 1 74 ? -12.067 6.052 14.847 1.00 85.81 74 LEU A C 1
ATOM 546 O O . LEU A 1 74 ? -13.287 6.039 14.746 1.00 85.81 74 LEU A O 1
ATOM 550 N N . ALA A 1 75 ? -11.440 7.037 15.493 1.00 80.62 75 ALA A N 1
ATOM 551 C CA . ALA A 1 75 ? -12.170 8.128 16.145 1.00 80.62 75 ALA A CA 1
ATOM 552 C C . ALA A 1 75 ? -12.902 9.061 15.155 1.00 80.62 75 ALA A C 1
ATOM 554 O O . ALA A 1 75 ? -13.771 9.834 15.559 1.00 80.62 75 ALA A O 1
ATOM 555 N N . GLN A 1 76 ? -12.498 9.043 13.885 1.00 80.31 76 GLN A N 1
ATOM 556 C CA . GLN A 1 76 ? -13.073 9.799 12.777 1.00 80.31 76 GLN A CA 1
ATOM 557 C C . GLN A 1 76 ? -12.978 8.939 11.512 1.00 80.31 76 GLN A C 1
ATOM 559 O O . GLN A 1 76 ? -12.013 8.177 11.400 1.00 80.31 76 GLN A O 1
ATOM 564 N N . PRO A 1 77 ? -13.912 9.086 10.555 1.00 77.62 77 PRO A N 1
ATOM 565 C CA . PRO A 1 77 ? -13.835 8.374 9.288 1.00 77.62 77 PRO A CA 1
ATOM 566 C C . PRO A 1 77 ? -12.505 8.633 8.587 1.00 77.62 77 PRO A C 1
ATOM 568 O O . PRO A 1 77 ? -12.086 9.785 8.457 1.00 77.62 77 PRO A O 1
ATOM 571 N N . TYR A 1 78 ? -11.882 7.560 8.107 1.00 78.69 78 TYR A N 1
ATOM 572 C CA . TYR A 1 78 ? -10.623 7.636 7.379 1.00 78.69 78 TYR A CA 1
ATOM 573 C C . TYR A 1 78 ? -10.773 8.474 6.108 1.00 78.69 78 TYR A C 1
ATOM 575 O O . TYR A 1 78 ? -11.560 8.144 5.214 1.00 78.69 78 TYR A O 1
ATOM 583 N N . SER A 1 79 ? -10.024 9.569 6.025 1.00 75.00 79 SER A N 1
ATOM 584 C CA . SER A 1 79 ? -10.137 10.506 4.916 1.00 75.00 79 SER A CA 1
ATOM 585 C C . SER A 1 79 ? -9.043 10.314 3.877 1.00 75.00 79 SER A C 1
ATOM 587 O O . SER A 1 79 ? -9.336 10.473 2.709 1.00 75.00 79 SER A O 1
ATOM 589 N N . SER A 1 80 ? -7.816 9.918 4.222 1.00 85.56 80 SER A N 1
ATOM 590 C CA . SER A 1 80 ? -6.716 9.836 3.246 1.00 85.56 80 SER A CA 1
ATOM 591 C C . SER A 1 80 ? -5.638 8.849 3.659 1.00 85.56 80 SER A C 1
A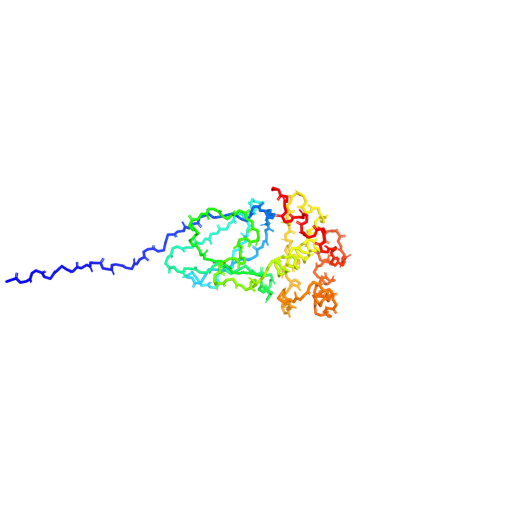TOM 593 O O . SER A 1 80 ? -5.362 8.705 4.847 1.00 85.56 80 SER A O 1
ATOM 595 N N . LEU A 1 81 ? -4.938 8.257 2.680 1.00 88.94 81 LEU A N 1
ATOM 596 C CA . LEU A 1 81 ? -3.725 7.472 2.940 1.00 88.94 81 LEU A CA 1
ATOM 597 C C . LEU A 1 81 ? -2.678 8.212 3.792 1.00 88.94 81 LEU A C 1
ATOM 599 O O . LEU A 1 81 ? -1.936 7.573 4.539 1.00 88.94 81 LEU A O 1
ATOM 603 N N . TYR A 1 82 ? -2.639 9.549 3.756 1.00 91.50 82 TYR A N 1
ATOM 604 C CA . TYR A 1 82 ? -1.770 10.319 4.651 1.00 91.50 82 TYR A CA 1
ATOM 605 C C . TYR A 1 82 ? -2.113 10.123 6.134 1.00 91.50 82 TYR A C 1
ATOM 607 O O . TYR A 1 82 ? -1.201 10.082 6.964 1.00 91.50 82 TYR A O 1
ATOM 615 N N . GLU A 1 83 ? -3.390 9.931 6.475 1.00 89.19 83 GLU A N 1
ATOM 616 C CA . GLU A 1 83 ? -3.825 9.698 7.853 1.00 89.19 83 GLU A CA 1
ATOM 617 C C . GLU A 1 83 ? -3.317 8.365 8.397 1.00 89.19 83 GLU A C 1
ATOM 619 O O . GLU A 1 83 ? -3.041 8.280 9.592 1.00 89.19 83 GLU A O 1
ATOM 624 N N . ALA A 1 84 ? -3.088 7.351 7.545 1.00 88.06 84 ALA A N 1
ATOM 625 C CA . ALA A 1 84 ? -2.480 6.103 8.015 1.00 88.06 84 ALA A CA 1
ATOM 626 C C . ALA A 1 84 ? -1.138 6.360 8.708 1.00 88.06 84 ALA A C 1
ATOM 628 O O . ALA A 1 84 ? -0.849 5.707 9.701 1.00 88.06 84 ALA A O 1
ATOM 629 N N . SER A 1 85 ? -0.329 7.316 8.243 1.00 90.94 85 SER A N 1
ATOM 630 C CA . SER A 1 85 ? 0.972 7.623 8.862 1.00 90.94 85 SER A CA 1
ATOM 631 C C . SER A 1 85 ? 0.882 8.340 10.216 1.00 90.94 85 SER A C 1
ATO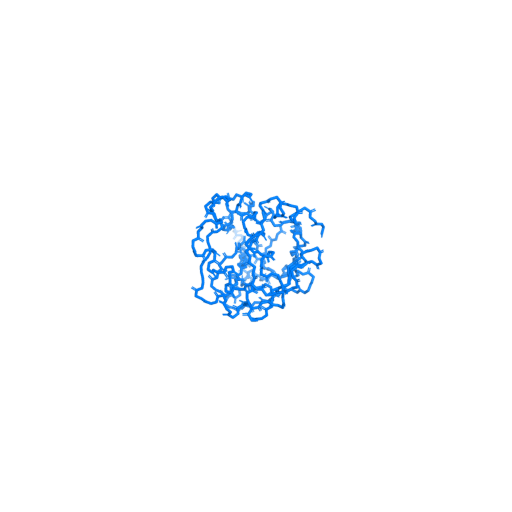M 633 O O . SER A 1 85 ? 1.886 8.459 10.916 1.00 90.94 85 SER A O 1
ATOM 635 N N . LEU A 1 86 ? -0.309 8.814 10.601 1.00 90.88 86 LEU A N 1
ATOM 636 C CA . LEU A 1 86 ? -0.527 9.522 11.864 1.00 90.88 86 LEU A CA 1
ATOM 637 C C . LEU A 1 86 ? -0.781 8.564 13.033 1.00 90.88 86 LEU A C 1
ATOM 639 O O . LEU A 1 86 ? -0.618 8.951 14.192 1.00 90.88 86 LEU A O 1
ATOM 643 N N . TYR A 1 87 ? -1.172 7.321 12.751 1.00 91.19 87 TYR A N 1
ATOM 644 C CA . TYR A 1 87 ? -1.422 6.326 13.785 1.00 91.19 87 TYR A CA 1
ATOM 645 C C . TYR A 1 87 ? -0.124 5.661 14.237 1.00 91.19 87 TYR A C 1
ATOM 647 O O . TYR A 1 87 ? 0.685 5.213 13.429 1.00 91.19 87 TYR A O 1
ATOM 655 N N . SER A 1 88 ? 0.043 5.510 15.551 1.00 91.00 88 SER A N 1
ATOM 656 C CA . SER A 1 88 ? 1.220 4.859 16.143 1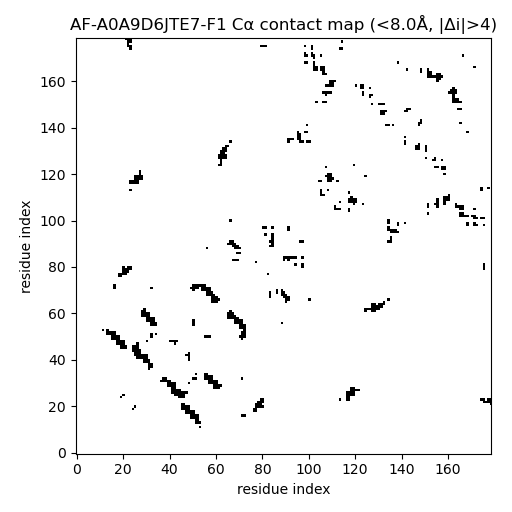.00 91.00 88 SER A CA 1
ATOM 657 C C . SER A 1 88 ? 1.363 3.379 15.777 1.00 91.00 88 SER A C 1
ATOM 659 O O . SER A 1 88 ? 2.457 2.830 15.883 1.00 91.00 88 SER A O 1
ATOM 661 N N . THR A 1 89 ? 0.277 2.727 15.357 1.00 92.44 89 THR A N 1
ATOM 662 C CA . THR A 1 89 ? 0.267 1.331 14.897 1.00 92.44 89 THR A CA 1
ATOM 663 C C . THR A 1 89 ? 0.789 1.171 13.471 1.00 92.44 89 THR A C 1
ATOM 665 O O . THR A 1 89 ? 1.130 0.055 13.073 1.00 92.44 89 THR A O 1
ATOM 668 N N . SER A 1 90 ? 0.855 2.261 12.707 1.00 95.31 90 SER A N 1
ATOM 669 C CA . SER A 1 90 ? 1.189 2.242 11.291 1.00 95.31 90 SER A CA 1
ATOM 670 C C . SER A 1 90 ? 2.648 1.908 11.027 1.00 95.31 90 SER A C 1
ATOM 672 O O . SER A 1 90 ? 3.560 2.381 11.708 1.00 95.31 90 SER A O 1
ATOM 674 N N . THR A 1 91 ? 2.876 1.130 9.970 1.00 95.62 91 THR A N 1
ATOM 675 C CA . THR A 1 91 ? 4.215 0.872 9.433 1.00 95.62 91 THR A CA 1
ATOM 676 C C . THR A 1 91 ? 4.697 1.981 8.501 1.00 95.62 91 THR A C 1
ATOM 678 O O . THR A 1 91 ? 5.819 1.892 8.016 1.00 95.62 91 THR A O 1
ATOM 681 N N . LEU A 1 92 ? 3.893 3.012 8.218 1.00 96.62 92 LEU A N 1
ATOM 682 C CA . LEU A 1 92 ? 4.298 4.174 7.422 1.00 96.62 92 LEU A CA 1
ATOM 683 C C . LEU A 1 92 ? 4.720 5.305 8.359 1.00 96.62 92 LEU A C 1
ATOM 685 O O . LEU A 1 92 ? 3.891 5.885 9.050 1.00 96.62 92 LEU A O 1
ATOM 689 N N . HIS A 1 93 ? 6.008 5.647 8.372 1.00 94.69 93 HIS A N 1
ATOM 690 C CA . HIS A 1 93 ? 6.566 6.567 9.373 1.00 94.69 93 HIS A CA 1
ATOM 691 C C . HIS A 1 93 ? 6.794 8.001 8.864 1.00 94.69 93 HIS A C 1
ATOM 693 O O . HIS A 1 93 ? 7.405 8.815 9.554 1.00 94.69 93 HIS A O 1
ATOM 699 N N . SER A 1 94 ? 6.367 8.320 7.639 1.00 96.00 94 SER A N 1
ATOM 700 C CA . SER A 1 94 ? 6.502 9.660 7.049 1.00 96.00 94 SER A CA 1
ATOM 701 C C . SER A 1 94 ? 5.550 9.862 5.869 1.00 96.00 94 SER A C 1
ATOM 703 O O . SER A 1 94 ? 5.091 8.887 5.272 1.00 96.00 94 SER A O 1
ATOM 705 N N . SER A 1 95 ? 5.335 11.117 5.461 1.00 95.69 95 SER A N 1
ATOM 706 C CA . SER A 1 95 ? 4.635 11.441 4.208 1.00 95.69 95 SER A CA 1
ATOM 707 C C . SER A 1 95 ? 5.318 10.810 2.990 1.00 95.69 95 SER A C 1
ATOM 709 O O . SER A 1 95 ? 4.645 10.260 2.127 1.00 95.69 95 SER A O 1
ATOM 711 N N . THR A 1 96 ? 6.654 10.776 2.963 1.00 97.56 96 THR A N 1
ATOM 712 C CA . THR A 1 96 ? 7.414 10.109 1.896 1.00 97.56 96 THR A CA 1
ATOM 713 C C . THR A 1 96 ? 7.129 8.607 1.828 1.00 97.56 96 THR A C 1
ATOM 715 O O . THR A 1 96 ? 7.082 8.049 0.735 1.00 97.56 96 THR A O 1
ATOM 718 N N . ALA A 1 97 ? 6.896 7.939 2.962 1.00 98.12 97 ALA A N 1
ATOM 719 C CA . ALA A 1 97 ? 6.509 6.528 2.960 1.00 98.12 97 ALA A CA 1
ATOM 720 C C . ALA A 1 97 ? 5.115 6.321 2.345 1.00 98.12 97 ALA A C 1
ATOM 722 O O . ALA A 1 97 ? 4.929 5.391 1.563 1.00 98.12 97 ALA A O 1
ATOM 723 N N . VAL A 1 98 ? 4.168 7.219 2.639 1.00 97.38 98 VAL A N 1
ATOM 724 C CA . VAL A 1 98 ? 2.827 7.223 2.029 1.00 97.38 98 VAL A CA 1
ATOM 725 C C . VAL A 1 98 ? 2.916 7.452 0.517 1.00 97.38 98 VAL A C 1
ATOM 727 O O . VAL A 1 98 ? 2.291 6.737 -0.256 1.00 97.38 98 VAL A O 1
ATOM 730 N N . GLU A 1 99 ? 3.742 8.397 0.074 1.00 97.88 99 GLU A N 1
ATOM 731 C CA . GLU A 1 99 ? 3.958 8.694 -1.348 1.00 97.88 99 GLU A CA 1
ATOM 732 C C . GLU A 1 99 ? 4.623 7.528 -2.093 1.00 97.88 99 GLU A C 1
ATOM 734 O O . GLU A 1 99 ? 4.259 7.218 -3.227 1.00 97.88 99 GLU A O 1
ATOM 739 N N . ASN A 1 100 ? 5.576 6.840 -1.457 1.00 98.62 100 ASN A N 1
ATOM 740 C CA . ASN A 1 100 ? 6.176 5.621 -2.001 1.00 98.62 100 ASN A CA 1
ATOM 741 C C . ASN A 1 100 ? 5.147 4.488 -2.117 1.00 98.62 100 ASN A C 1
ATOM 743 O O . ASN A 1 100 ? 5.114 3.801 -3.139 1.00 98.62 100 ASN A O 1
ATOM 747 N N . LEU A 1 101 ? 4.297 4.311 -1.098 1.00 98.38 101 LEU A N 1
ATOM 748 C CA . LEU A 1 101 ? 3.188 3.361 -1.147 1.00 98.38 101 LEU A CA 1
ATOM 749 C C . LEU A 1 101 ? 2.225 3.704 -2.285 1.00 98.38 101 LEU A C 1
ATOM 751 O O . LEU A 1 101 ? 1.896 2.826 -3.076 1.00 98.38 101 LEU A O 1
ATOM 755 N N . MET A 1 102 ? 1.822 4.968 -2.420 1.00 97.62 102 MET A N 1
ATOM 756 C CA . MET A 1 102 ? 0.923 5.389 -3.492 1.00 97.62 102 MET A CA 1
ATOM 757 C C . MET A 1 102 ? 1.528 5.115 -4.871 1.00 97.62 102 MET A C 1
ATOM 759 O O . MET A 1 102 ? 0.867 4.529 -5.722 1.00 97.62 102 MET A O 1
ATOM 763 N N . ALA A 1 103 ? 2.802 5.461 -5.084 1.00 98.31 103 ALA A N 1
ATOM 764 C CA . ALA A 1 103 ? 3.490 5.173 -6.341 1.00 98.31 103 ALA A CA 1
ATOM 765 C C . ALA A 1 103 ? 3.482 3.669 -6.668 1.00 98.31 103 ALA A C 1
ATOM 767 O O . ALA A 1 103 ? 3.286 3.278 -7.817 1.00 98.31 103 ALA A O 1
ATOM 768 N N . PHE A 1 104 ? 3.687 2.823 -5.657 1.00 98.62 104 PHE A N 1
ATOM 769 C CA . PHE A 1 104 ? 3.628 1.375 -5.812 1.00 98.62 104 PHE A CA 1
ATOM 770 C C . PHE A 1 104 ? 2.215 0.891 -6.156 1.00 98.62 104 PHE A C 1
ATOM 772 O O . PHE A 1 104 ? 2.068 0.129 -7.106 1.00 98.62 104 PHE A O 1
ATOM 779 N N . LEU A 1 105 ? 1.188 1.383 -5.453 1.00 98.06 105 LEU A N 1
ATOM 780 C CA . LEU A 1 105 ? -0.219 1.060 -5.709 1.00 98.06 105 LEU A CA 1
ATOM 781 C C . LEU A 1 105 ? -0.652 1.448 -7.129 1.00 98.06 105 LEU A C 1
ATOM 783 O O . LEU A 1 105 ? -1.219 0.617 -7.827 1.00 98.06 105 LEU A O 1
ATOM 787 N N . MET A 1 106 ? -0.302 2.650 -7.599 1.00 97.94 106 MET A N 1
ATOM 788 C CA . MET A 1 106 ? -0.563 3.083 -8.982 1.00 97.94 106 MET A CA 1
ATOM 789 C C . MET A 1 106 ? 0.089 2.153 -10.011 1.00 97.94 106 MET A C 1
ATOM 791 O O . MET A 1 106 ? -0.474 1.876 -11.064 1.00 97.94 106 MET A O 1
ATOM 795 N N . ALA A 1 107 ? 1.296 1.659 -9.724 1.00 98.25 107 ALA A N 1
ATOM 796 C CA . ALA A 1 107 ? 2.009 0.781 -10.643 1.00 98.25 107 ALA A CA 1
ATOM 797 C C . ALA A 1 107 ? 1.402 -0.630 -10.722 1.00 98.25 107 ALA A C 1
ATOM 799 O O . ALA A 1 107 ? 1.663 -1.342 -11.694 1.00 98.25 107 ALA A O 1
ATOM 800 N N . ILE A 1 108 ? 0.603 -1.048 -9.738 1.00 98.50 108 ILE A N 1
ATOM 801 C CA . ILE A 1 108 ? -0.045 -2.370 -9.690 1.00 98.50 108 ILE A CA 1
ATOM 802 C C . ILE A 1 108 ? -1.569 -2.303 -9.840 1.00 98.50 108 ILE A C 1
ATOM 804 O O . ILE A 1 108 ? -2.237 -3.322 -9.696 1.00 98.50 108 ILE A O 1
ATOM 808 N N . ASP A 1 109 ? -2.094 -1.123 -10.147 1.00 98.25 109 ASP A N 1
ATOM 809 C CA . ASP A 1 109 ? -3.500 -0.888 -10.446 1.00 98.25 109 ASP A CA 1
ATOM 810 C C . ASP A 1 109 ? -3.927 -1.620 -11.726 1.00 98.25 109 ASP A C 1
ATOM 812 O O . ASP A 1 109 ? -3.229 -1.540 -12.742 1.00 98.25 109 ASP A O 1
ATOM 816 N N . ASP A 1 110 ? -5.024 -2.375 -11.690 1.00 98.38 110 ASP A N 1
ATOM 817 C CA . ASP A 1 110 ? -5.324 -3.369 -12.727 1.00 98.38 110 ASP A CA 1
ATOM 818 C C . ASP A 1 110 ? -5.469 -2.755 -14.129 1.00 98.38 110 ASP A C 1
ATOM 820 O O . ASP A 1 110 ? -4.921 -3.278 -15.105 1.00 98.38 110 ASP A O 1
ATOM 824 N N . ASP A 1 111 ? -6.138 -1.605 -14.216 1.00 96.81 111 ASP A N 1
ATOM 825 C CA . ASP A 1 111 ? -6.368 -0.857 -15.455 1.00 96.81 111 ASP A CA 1
ATOM 826 C C . ASP A 1 111 ? -5.421 0.346 -15.636 1.00 96.81 111 ASP A C 1
ATOM 828 O O . ASP A 1 111 ? -5.346 0.907 -16.729 1.00 96.81 111 ASP A O 1
ATOM 832 N N . GLY A 1 112 ? -4.646 0.695 -14.604 1.00 95.06 112 GLY A N 1
ATOM 833 C CA . GLY A 1 112 ? -3.685 1.796 -14.629 1.00 95.06 112 GLY A CA 1
ATOM 834 C C . GLY A 1 112 ? -4.301 3.192 -14.580 1.00 95.06 112 GLY A C 1
ATOM 835 O O . GLY A 1 112 ? -3.576 4.157 -14.840 1.00 95.06 112 GLY A O 1
ATOM 836 N N . ASP A 1 113 ? -5.592 3.312 -14.269 1.00 94.38 113 ASP A N 1
ATOM 837 C CA . ASP A 1 113 ? -6.300 4.581 -14.139 1.00 94.38 113 ASP A CA 1
ATOM 838 C C . ASP A 1 113 ? -6.730 4.838 -12.689 1.00 94.38 113 ASP A C 1
ATOM 840 O O . ASP A 1 113 ? -7.902 4.766 -12.320 1.00 94.38 113 ASP A O 1
ATOM 844 N N . TYR A 1 114 ? -5.762 5.277 -11.882 1.00 92.31 114 TYR A N 1
ATOM 845 C CA . TYR A 1 114 ? -5.965 5.577 -10.463 1.00 92.31 114 TYR A CA 1
ATOM 846 C C . TYR A 1 114 ? -7.058 6.623 -10.179 1.00 92.31 114 TYR A C 1
ATOM 848 O O . TYR A 1 114 ? -7.503 6.735 -9.035 1.00 92.31 114 TYR A O 1
ATOM 856 N N . ILE A 1 115 ? -7.476 7.418 -11.175 1.00 92.00 115 ILE A N 1
ATOM 857 C CA . ILE A 1 115 ? -8.531 8.431 -11.021 1.00 92.00 115 ILE A CA 1
ATOM 858 C C . ILE A 1 115 ? -9.882 7.756 -10.754 1.00 92.00 115 ILE A C 1
ATOM 860 O O . ILE A 1 115 ? -10.732 8.332 -10.076 1.00 92.00 115 ILE A O 1
ATOM 864 N N . ASN A 1 116 ? -10.081 6.533 -11.253 1.00 91.94 116 ASN A N 1
ATOM 865 C CA . ASN A 1 116 ? -11.292 5.751 -11.015 1.00 91.94 116 ASN A CA 1
ATOM 866 C C . ASN A 1 116 ? -11.218 4.879 -9.738 1.00 91.94 116 ASN A C 1
ATOM 868 O O . ASN A 1 116 ? -12.171 4.161 -9.424 1.00 91.94 116 ASN A O 1
ATOM 872 N N . GLY A 1 117 ? -10.129 5.009 -8.973 1.00 93.38 117 GLY A N 1
ATOM 873 C CA . GLY A 1 117 ? -9.787 4.170 -7.830 1.00 93.38 117 GLY A CA 1
ATOM 874 C C . GLY A 1 117 ? -8.725 3.128 -8.183 1.00 93.38 117 GLY A C 1
ATOM 875 O O . GLY A 1 117 ? -8.529 2.781 -9.336 1.00 93.38 117 GLY A O 1
ATOM 876 N N . ILE A 1 118 ? -8.031 2.616 -7.169 1.00 96.56 118 ILE A N 1
ATOM 877 C CA . ILE A 1 118 ? -7.047 1.544 -7.331 1.00 96.56 118 ILE A CA 1
ATOM 878 C C . ILE A 1 118 ? -7.746 0.189 -7.225 1.00 96.56 118 ILE A C 1
ATOM 880 O O . ILE A 1 118 ? -8.482 -0.087 -6.268 1.00 96.56 118 ILE A O 1
ATOM 884 N N . GLN A 1 119 ? -7.468 -0.690 -8.177 1.00 97.81 119 GLN A N 1
ATOM 885 C CA . GLN A 1 119 ? -8.034 -2.027 -8.267 1.00 97.81 119 GLN A CA 1
ATOM 886 C C . GLN A 1 119 ? -6.920 -3.065 -8.158 1.00 97.81 119 GLN A C 1
ATOM 888 O O . GLN A 1 119 ? -6.072 -3.199 -9.037 1.00 97.81 119 GLN A O 1
ATOM 893 N N . ILE A 1 120 ? -6.920 -3.836 -7.068 1.00 98.31 120 ILE A N 1
ATOM 894 C CA . ILE A 1 120 ? -5.960 -4.924 -6.881 1.00 98.31 120 ILE A CA 1
ATOM 895 C C . ILE A 1 120 ? -6.579 -6.235 -7.371 1.00 98.31 120 ILE A C 1
ATOM 897 O O . ILE A 1 120 ? -7.467 -6.819 -6.736 1.00 98.31 120 ILE A O 1
ATOM 901 N N . ALA A 1 121 ? -6.091 -6.729 -8.506 1.00 97.88 121 ALA A N 1
ATOM 902 C CA . ALA A 1 121 ? -6.576 -7.968 -9.099 1.00 97.88 121 ALA A CA 1
ATOM 903 C C . ALA A 1 121 ? -6.082 -9.220 -8.350 1.00 97.88 121 ALA A C 1
ATOM 905 O O . ALA A 1 121 ? -5.028 -9.238 -7.712 1.00 97.88 121 ALA A O 1
ATOM 906 N N . TYR A 1 122 ? -6.834 -10.320 -8.458 1.00 97.75 122 TYR A N 1
ATOM 907 C CA . TYR A 1 122 ? -6.459 -11.600 -7.841 1.00 97.75 122 TYR A CA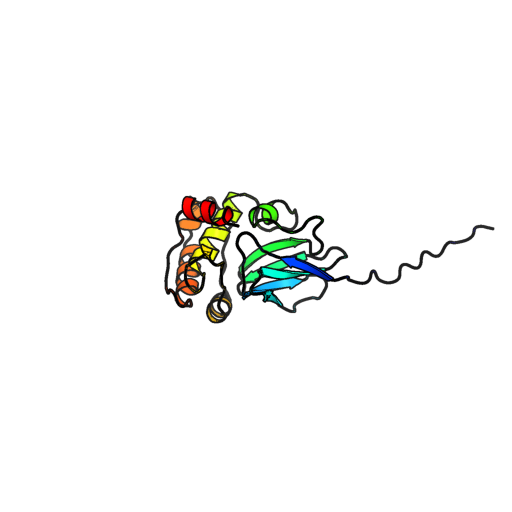 1
ATOM 908 C C . TYR A 1 122 ? -5.066 -12.113 -8.265 1.00 97.75 122 TYR A C 1
ATOM 910 O O . TYR A 1 122 ? -4.301 -12.492 -7.375 1.00 97.75 122 TYR A O 1
ATOM 918 N N . PRO A 1 123 ? -4.676 -12.087 -9.559 1.00 98.38 123 PRO A N 1
ATOM 919 C CA . PRO A 1 123 ? -3.338 -12.516 -9.971 1.00 98.38 123 PRO A CA 1
ATOM 920 C C . PRO A 1 123 ? -2.211 -11.700 -9.324 1.00 98.38 123 PRO A C 1
ATOM 922 O O . PRO A 1 123 ? -1.175 -12.266 -8.982 1.00 98.38 123 PRO A O 1
ATOM 925 N N . VAL A 1 124 ? -2.428 -10.402 -9.081 1.00 98.62 124 VAL A N 1
ATOM 926 C CA . VAL A 1 124 ? -1.470 -9.529 -8.382 1.00 98.62 124 VAL A CA 1
ATOM 927 C C . VAL A 1 124 ? -1.259 -10.001 -6.942 1.00 98.62 124 VAL A C 1
ATOM 929 O O . VAL A 1 124 ? -0.118 -10.135 -6.506 1.00 98.62 124 VAL A O 1
ATOM 932 N N . ARG A 1 125 ? -2.336 -10.331 -6.215 1.00 98.00 125 ARG A N 1
ATOM 933 C CA . ARG A 1 125 ? -2.239 -10.858 -4.840 1.00 98.00 125 ARG A CA 1
ATOM 934 C C . ARG A 1 125 ? -1.461 -12.169 -4.773 1.00 98.00 125 ARG A C 1
ATOM 936 O O . ARG A 1 125 ? -0.587 -12.329 -3.926 1.00 98.00 125 ARG A O 1
ATOM 943 N N . VAL A 1 126 ? -1.734 -13.089 -5.702 1.00 97.69 126 VAL A N 1
ATOM 944 C CA . VAL A 1 126 ? -1.014 -14.370 -5.791 1.00 97.69 126 VAL A CA 1
ATOM 945 C C . VAL A 1 126 ? 0.469 -14.142 -6.091 1.00 97.69 126 VAL A C 1
ATOM 947 O O . VAL A 1 126 ? 1.326 -14.733 -5.439 1.00 97.69 126 VAL A O 1
ATOM 950 N N . ALA A 1 127 ? 0.784 -13.252 -7.034 1.00 98.19 127 ALA A N 1
ATOM 951 C CA . ALA A 1 127 ? 2.159 -12.937 -7.414 1.00 98.19 127 ALA A CA 1
ATOM 952 C C . ALA A 1 127 ? 2.959 -12.217 -6.311 1.00 98.19 127 ALA A C 1
ATOM 954 O O . ALA A 1 127 ? 4.187 -12.196 -6.367 1.00 98.19 127 ALA A O 1
ATOM 955 N N . ALA A 1 128 ? 2.289 -11.645 -5.306 1.00 98.12 128 ALA A N 1
ATOM 956 C CA . ALA A 1 128 ? 2.932 -10.945 -4.197 1.00 98.12 128 ALA A CA 1
ATOM 957 C C . ALA A 1 128 ? 3.448 -11.854 -3.075 1.00 98.12 128 ALA A C 1
ATOM 959 O O . ALA A 1 128 ? 4.178 -11.395 -2.191 1.00 98.12 128 ALA A O 1
ATOM 960 N N . GLN A 1 129 ? 3.107 -13.143 -3.100 1.00 97.31 129 GLN A N 1
ATOM 961 C CA . GLN A 1 129 ? 3.618 -14.112 -2.133 1.00 97.31 129 GLN A CA 1
ATOM 962 C C . GLN A 1 129 ? 5.151 -14.183 -2.186 1.00 97.31 129 GLN A C 1
ATOM 964 O O . GLN A 1 129 ? 5.755 -14.247 -3.257 1.00 97.31 129 GLN A O 1
ATOM 969 N N . GLY A 1 130 ? 5.802 -14.151 -1.022 1.00 96.88 130 GLY A N 1
ATOM 970 C CA . GLY A 1 130 ? 7.262 -14.160 -0.919 1.00 96.88 130 GLY A CA 1
ATOM 971 C C . GLY A 1 130 ? 7.960 -12.844 -1.289 1.00 96.88 130 GLY A C 1
ATOM 972 O O . GLY A 1 130 ? 9.169 -12.735 -1.082 1.00 96.88 130 GLY A O 1
ATOM 973 N N . LEU A 1 131 ? 7.244 -11.827 -1.786 1.00 98.12 131 LEU A N 1
ATOM 974 C CA . LEU A 1 131 ? 7.830 -10.517 -2.080 1.00 98.12 131 LEU A CA 1
ATOM 975 C C . LEU A 1 131 ? 7.935 -9.657 -0.818 1.00 98.12 131 LEU A C 1
ATOM 977 O O . LEU A 1 131 ? 7.223 -9.860 0.167 1.00 98.12 131 LEU A O 1
ATOM 981 N N . ARG A 1 132 ? 8.853 -8.688 -0.831 1.00 96.12 132 ARG A N 1
ATOM 982 C CA . ARG A 1 132 ? 9.049 -7.712 0.248 1.00 96.12 132 ARG A CA 1
ATOM 983 C C . ARG A 1 132 ? 9.317 -6.341 -0.358 1.00 96.12 132 ARG A C 1
ATOM 985 O O . ARG A 1 132 ? 10.080 -6.222 -1.313 1.00 96.12 132 ARG A O 1
ATOM 992 N N . VAL A 1 133 ? 8.711 -5.315 0.227 1.00 98.25 133 VAL A N 1
ATOM 993 C CA . VAL A 1 133 ? 8.864 -3.914 -0.176 1.00 98.25 133 VAL A CA 1
ATOM 994 C C . VAL A 1 133 ? 9.011 -3.081 1.091 1.00 98.25 133 VAL A C 1
ATOM 996 O O . VAL A 1 133 ? 8.230 -3.237 2.025 1.00 98.25 133 VAL A O 1
ATOM 999 N N . ASN A 1 134 ? 10.020 -2.211 1.142 1.00 98.06 134 ASN A N 1
ATOM 1000 C CA . ASN A 1 134 ? 10.194 -1.270 2.246 1.00 98.06 134 ASN A CA 1
ATOM 1001 C C . ASN A 1 134 ? 9.821 0.143 1.790 1.00 98.06 134 ASN A C 1
ATOM 1003 O O . ASN A 1 134 ? 10.602 0.788 1.091 1.00 98.06 134 ASN A O 1
ATOM 1007 N N . PHE A 1 135 ? 8.658 0.630 2.226 1.00 98.50 135 PHE A N 1
ATOM 1008 C CA . PHE A 1 135 ? 8.163 1.972 1.904 1.00 98.50 135 PHE A CA 1
ATOM 1009 C C . PHE A 1 135 ? 8.865 3.090 2.692 1.00 98.50 135 PHE A C 1
ATOM 1011 O O . PHE A 1 135 ? 8.876 4.237 2.245 1.00 98.50 135 PHE A O 1
ATOM 1018 N N . ASN A 1 136 ? 9.513 2.774 3.822 1.00 98.12 136 ASN A N 1
ATOM 1019 C CA . ASN A 1 136 ? 10.193 3.735 4.703 1.00 98.12 136 ASN A CA 1
ATOM 1020 C C . ASN A 1 136 ? 11.609 4.074 4.218 1.00 98.12 136 ASN A C 1
ATOM 1022 O O . ASN A 1 136 ? 12.590 4.007 4.958 1.00 98.12 136 ASN A O 1
ATOM 1026 N N . GLN A 1 137 ? 11.709 4.426 2.942 1.00 98.44 137 GLN A N 1
ATOM 1027 C CA . GLN A 1 137 ? 12.927 4.887 2.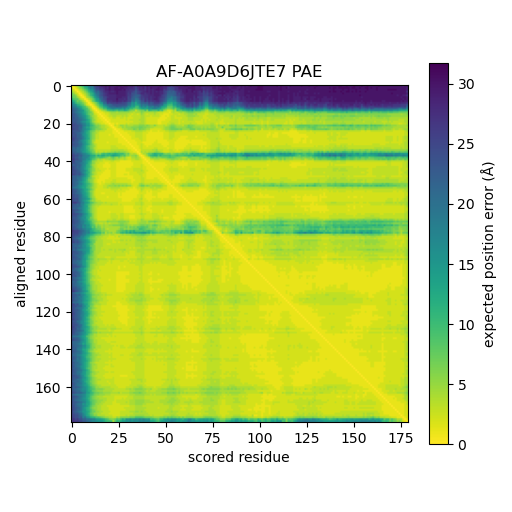293 1.00 98.44 137 GLN A CA 1
ATOM 1028 C C . GLN A 1 137 ? 12.735 6.319 1.793 1.00 98.44 137 GLN A C 1
ATOM 1030 O O . GLN A 1 137 ? 11.610 6.792 1.629 1.00 98.44 137 GLN A O 1
ATOM 1035 N N . SER A 1 138 ? 13.832 7.014 1.492 1.00 98.12 138 SER A N 1
ATOM 1036 C CA . SER A 1 138 ? 13.730 8.246 0.707 1.00 98.12 138 SER A CA 1
ATOM 1037 C C . SER A 1 138 ? 13.128 7.940 -0.670 1.00 98.12 138 SER A C 1
ATOM 1039 O O . SER A 1 138 ? 13.315 6.845 -1.203 1.00 98.12 138 SER A O 1
ATOM 1041 N N . ALA A 1 139 ? 12.452 8.914 -1.284 1.00 97.31 139 ALA A N 1
ATOM 1042 C CA . ALA A 1 139 ? 11.842 8.741 -2.605 1.00 97.31 139 ALA A CA 1
ATOM 1043 C C . ALA A 1 139 ? 12.844 8.286 -3.686 1.00 97.31 139 ALA A C 1
ATOM 1045 O O . ALA A 1 139 ? 12.472 7.552 -4.606 1.00 97.31 139 ALA A O 1
ATOM 1046 N N . TYR A 1 140 ? 14.108 8.713 -3.569 1.00 97.81 140 TYR A N 1
ATOM 1047 C CA . TYR A 1 140 ? 15.202 8.291 -4.444 1.00 97.81 140 TYR A CA 1
ATOM 1048 C C . TYR A 1 140 ? 15.606 6.832 -4.190 1.00 97.81 140 TYR A C 1
ATOM 1050 O O . TYR A 1 140 ? 15.625 6.038 -5.128 1.00 97.81 140 TYR A O 1
ATOM 1058 N N . ASN A 1 141 ? 15.871 6.458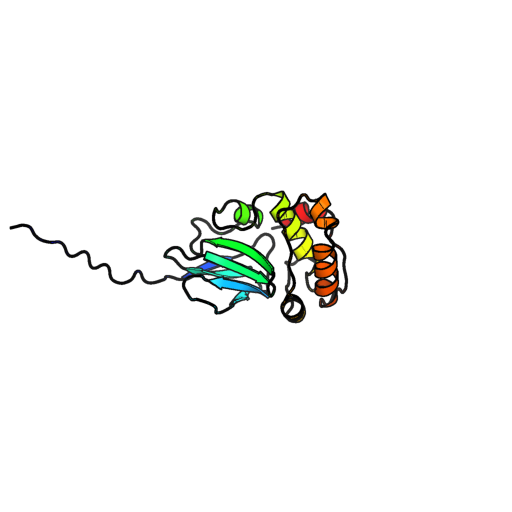 -2.931 1.00 98.50 141 ASN A N 1
ATOM 1059 C CA . ASN A 1 141 ? 16.287 5.095 -2.589 1.00 98.50 141 ASN A CA 1
ATOM 1060 C C . ASN A 1 141 ? 15.189 4.077 -2.905 1.00 98.50 141 ASN A C 1
ATOM 1062 O O . ASN A 1 141 ? 15.488 3.049 -3.497 1.00 98.50 141 ASN A O 1
ATOM 1066 N N . PHE A 1 142 ? 13.924 4.399 -2.617 1.00 98.62 142 PHE A N 1
ATOM 1067 C CA . PHE A 1 142 ? 12.784 3.536 -2.931 1.00 98.62 142 PHE A CA 1
ATOM 1068 C C . PHE A 1 142 ? 12.723 3.165 -4.419 1.00 98.62 142 PHE A C 1
ATOM 1070 O O . PHE A 1 142 ? 12.507 2.012 -4.771 1.00 98.62 142 PHE A O 1
ATOM 1077 N N . ARG A 1 143 ? 12.968 4.135 -5.310 1.00 98.06 143 ARG A N 1
ATOM 1078 C CA . ARG A 1 143 ? 12.968 3.918 -6.768 1.00 98.06 143 ARG A CA 1
ATOM 1079 C C . ARG A 1 143 ? 14.200 3.169 -7.268 1.00 98.06 143 ARG A C 1
ATOM 1081 O O . ARG A 1 143 ? 14.133 2.517 -8.309 1.00 98.06 143 ARG A O 1
ATOM 1088 N N . ALA A 1 144 ? 15.318 3.289 -6.561 1.00 98.06 144 ALA A N 1
ATOM 1089 C CA . ALA A 1 144 ? 16.568 2.616 -6.889 1.00 98.06 144 ALA A CA 1
ATOM 1090 C C . ALA A 1 144 ? 16.687 1.215 -6.262 1.00 98.06 144 ALA A C 1
ATOM 1092 O O . ALA A 1 144 ? 17.576 0.462 -6.652 1.00 98.06 144 ALA A O 1
ATOM 1093 N N . ASP A 1 145 ? 15.826 0.866 -5.302 1.00 98.62 145 ASP A N 1
ATOM 1094 C CA . ASP A 1 145 ? 15.861 -0.412 -4.594 1.00 98.62 145 ASP A CA 1
ATOM 1095 C C . ASP A 1 145 ? 15.526 -1.574 -5.554 1.00 98.62 145 ASP A C 1
ATOM 1097 O O . ASP A 1 145 ? 14.411 -1.633 -6.089 1.00 98.62 145 ASP A O 1
ATOM 1101 N N . PRO A 1 146 ? 16.453 -2.530 -5.766 1.00 98.06 146 PRO A N 1
ATOM 1102 C CA . PRO A 1 146 ? 16.224 -3.667 -6.654 1.00 98.06 146 PRO A CA 1
ATOM 1103 C C . PRO A 1 146 ? 15.014 -4.520 -6.262 1.00 98.06 146 PRO A C 1
ATOM 1105 O O . PRO A 1 146 ? 14.341 -5.062 -7.136 1.00 98.06 146 PRO A O 1
ATOM 1108 N N . SER A 1 147 ? 14.709 -4.625 -4.965 1.00 98.12 147 SER A N 1
ATOM 1109 C CA . SER A 1 147 ? 13.557 -5.388 -4.468 1.00 98.12 147 SER A CA 1
ATOM 1110 C C . SER A 1 147 ? 12.249 -4.705 -4.858 1.00 98.12 147 SER A C 1
ATOM 1112 O O . SER A 1 147 ? 11.304 -5.370 -5.276 1.00 98.12 147 SER A O 1
ATOM 1114 N N . VAL A 1 148 ? 12.213 -3.370 -4.789 1.00 98.56 148 VAL A N 1
ATOM 1115 C CA . VAL A 1 148 ? 11.060 -2.561 -5.206 1.00 98.56 148 VAL A CA 1
ATOM 1116 C C . VAL A 1 148 ? 10.866 -2.640 -6.717 1.00 98.56 148 VAL A C 1
ATOM 1118 O O . VAL A 1 148 ? 9.745 -2.852 -7.178 1.00 98.56 148 VAL A O 1
ATOM 1121 N N . GLN A 1 149 ? 11.943 -2.518 -7.496 1.00 98.38 149 GLN A N 1
ATOM 1122 C CA . GLN A 1 149 ? 11.890 -2.639 -8.957 1.00 98.38 149 GLN A CA 1
ATOM 1123 C C . GLN A 1 149 ? 11.413 -4.027 -9.390 1.00 98.38 149 GLN A C 1
ATOM 1125 O O . GLN A 1 149 ? 10.530 -4.135 -10.240 1.00 98.38 149 GLN A O 1
ATOM 1130 N N . TYR A 1 150 ? 11.951 -5.081 -8.769 1.00 98.25 150 TYR A N 1
ATOM 1131 C CA . TYR A 1 150 ? 11.543 -6.457 -9.027 1.00 98.25 150 TYR A CA 1
ATOM 1132 C C . TYR A 1 150 ? 10.070 -6.682 -8.680 1.00 98.25 150 TYR A C 1
ATOM 1134 O O . TYR A 1 150 ? 9.313 -7.155 -9.525 1.00 98.25 150 TYR A O 1
ATOM 1142 N N . ALA A 1 151 ? 9.639 -6.285 -7.477 1.00 98.56 151 ALA A N 1
ATOM 1143 C CA . ALA A 1 151 ? 8.248 -6.422 -7.066 1.00 98.56 151 ALA A CA 1
ATOM 1144 C C . ALA A 1 151 ? 7.308 -5.647 -7.996 1.00 98.56 151 ALA A C 1
ATOM 1146 O O . ALA A 1 151 ? 6.323 -6.202 -8.470 1.00 98.56 151 ALA A O 1
ATOM 1147 N N . THR A 1 152 ? 7.645 -4.402 -8.338 1.00 98.56 152 THR A N 1
ATOM 1148 C CA . THR A 1 152 ? 6.843 -3.586 -9.259 1.00 98.56 152 THR A CA 1
ATOM 1149 C C . THR A 1 152 ? 6.706 -4.266 -10.619 1.00 98.56 152 THR A C 1
ATOM 1151 O O . THR A 1 152 ? 5.593 -4.387 -11.125 1.00 98.56 152 THR A O 1
ATOM 1154 N N . ALA A 1 153 ? 7.802 -4.767 -11.198 1.00 98.31 153 ALA A N 1
ATOM 1155 C CA . ALA A 1 153 ? 7.781 -5.422 -12.504 1.00 98.31 153 ALA A CA 1
ATOM 1156 C C . ALA A 1 153 ? 6.962 -6.724 -12.500 1.00 98.31 153 ALA A C 1
ATOM 1158 O O . ALA A 1 153 ? 6.145 -6.939 -13.398 1.00 98.31 153 ALA A O 1
ATOM 1159 N N . VAL A 1 154 ? 7.149 -7.571 -11.481 1.00 98.31 154 VAL A N 1
ATOM 1160 C CA . VAL A 1 154 ? 6.412 -8.836 -11.326 1.00 98.31 154 VAL A CA 1
ATOM 1161 C C . VAL A 1 154 ? 4.920 -8.574 -11.149 1.00 98.31 154 VAL A C 1
ATOM 1163 O O . VAL A 1 154 ? 4.103 -9.166 -11.850 1.00 98.31 154 VAL A O 1
ATOM 1166 N N . LEU A 1 155 ? 4.553 -7.678 -10.235 1.00 98.75 155 LEU A N 1
ATOM 1167 C CA . LEU A 1 155 ? 3.158 -7.435 -9.880 1.00 98.75 155 LEU A CA 1
ATOM 1168 C C . LEU A 1 155 ? 2.400 -6.718 -10.992 1.00 98.75 155 LEU A C 1
ATOM 1170 O O . LEU A 1 155 ? 1.327 -7.167 -11.379 1.00 98.75 155 LEU A O 1
ATOM 1174 N N . SER A 1 156 ? 2.979 -5.664 -11.569 1.00 98.56 156 SER A N 1
ATOM 1175 C CA . SER A 1 156 ? 2.362 -4.960 -12.699 1.00 98.56 156 SER A CA 1
ATOM 1176 C C . SER A 1 156 ? 2.197 -5.862 -13.925 1.00 98.56 156 SER A C 1
ATOM 1178 O O . SER A 1 156 ? 1.183 -5.786 -14.609 1.00 98.56 156 SER A O 1
ATOM 1180 N N . GLY A 1 157 ? 3.120 -6.799 -14.169 1.00 98.44 157 GLY A N 1
ATOM 1181 C CA . GLY A 1 157 ? 2.979 -7.805 -15.229 1.00 98.44 157 GLY A CA 1
ATOM 1182 C C . GLY A 1 157 ? 1.779 -8.749 -15.067 1.00 98.44 157 GLY A C 1
ATOM 1183 O O . GLY A 1 157 ? 1.418 -9.425 -16.025 1.00 98.44 157 GLY A O 1
ATOM 1184 N N . ASN A 1 158 ? 1.158 -8.787 -13.883 1.00 98.44 158 ASN A N 1
ATOM 1185 C CA . ASN A 1 158 ? -0.052 -9.556 -13.585 1.00 98.44 158 ASN A CA 1
ATOM 1186 C C . ASN A 1 158 ? -1.338 -8.703 -13.606 1.00 98.44 158 ASN A C 1
ATOM 1188 O O . ASN A 1 158 ? -2.394 -9.193 -13.205 1.00 98.44 158 ASN A O 1
ATOM 1192 N N . THR A 1 159 ? -1.252 -7.451 -14.061 1.00 98.50 159 THR A N 1
ATOM 1193 C CA . THR A 1 159 ? -2.404 -6.560 -14.286 1.00 98.50 159 THR A CA 1
ATOM 1194 C C . THR A 1 159 ? -2.864 -6.609 -15.740 1.00 98.50 159 THR A C 1
ATOM 1196 O O . THR A 1 159 ? -2.096 -7.007 -16.621 1.00 98.50 159 THR A O 1
ATOM 1199 N N . LEU A 1 160 ? -4.090 -6.160 -16.022 1.00 97.62 160 LEU A N 1
ATOM 1200 C CA . LEU A 1 160 ? -4.584 -6.004 -17.397 1.00 97.62 160 LEU A CA 1
ATOM 1201 C C . LEU A 1 160 ? -3.813 -4.944 -18.196 1.00 97.62 160 LEU A C 1
ATOM 1203 O O . LEU A 1 160 ? -3.676 -5.070 -19.414 1.00 97.62 160 LEU A O 1
ATOM 1207 N N . PHE A 1 161 ? -3.288 -3.922 -17.524 1.00 96.69 161 PHE A N 1
ATOM 1208 C CA . PHE A 1 161 ? -2.484 -2.873 -18.150 1.00 96.69 161 PHE A CA 1
ATOM 1209 C C . PHE A 1 161 ? -1.042 -3.311 -18.468 1.00 96.69 161 PHE A C 1
ATOM 1211 O O . PHE A 1 161 ? -0.392 -2.747 -19.350 1.00 96.69 161 PHE A O 1
ATOM 1218 N N . GLY A 1 162 ? -0.542 -4.338 -17.776 1.00 97.00 162 GLY A N 1
ATOM 1219 C CA . GLY A 1 162 ? 0.770 -4.939 -18.002 1.00 97.00 162 GLY A CA 1
ATOM 1220 C C . GLY A 1 162 ? 1.927 -4.273 -17.249 1.00 97.00 162 GLY A C 1
ATOM 1221 O O . GLY A 1 162 ? 1.752 -3.429 -16.369 1.00 97.00 162 GLY A O 1
ATOM 1222 N N . THR A 1 163 ? 3.151 -4.708 -17.569 1.00 97.31 163 THR A N 1
ATOM 1223 C CA . THR A 1 163 ? 4.361 -4.332 -16.824 1.00 97.31 163 THR A CA 1
ATOM 1224 C C . THR A 1 163 ? 4.630 -2.826 -16.857 1.00 97.31 163 THR A C 1
ATOM 1226 O O . THR A 1 163 ? 4.700 -2.215 -17.923 1.00 97.31 163 THR A O 1
ATOM 1229 N N . ARG A 1 164 ? 4.872 -2.244 -15.680 1.00 96.31 164 ARG A N 1
ATOM 1230 C CA . ARG A 1 164 ? 5.140 -0.818 -15.462 1.00 96.31 164 ARG A CA 1
ATOM 1231 C C . ARG A 1 164 ? 6.359 -0.600 -14.575 1.00 96.31 164 ARG A C 1
ATOM 1233 O O . ARG A 1 164 ? 6.827 -1.491 -13.868 1.00 96.31 164 ARG A O 1
ATOM 1240 N N . THR A 1 165 ? 6.847 0.634 -14.593 1.00 96.50 165 THR A N 1
ATOM 1241 C CA . THR A 1 165 ? 7.755 1.176 -13.580 1.00 96.50 165 THR A CA 1
ATOM 1242 C C . THR A 1 165 ? 6.972 2.046 -12.601 1.00 96.50 165 THR A C 1
ATOM 1244 O O . THR A 1 165 ? 5.846 2.450 -12.889 1.00 96.50 165 THR A O 1
ATOM 1247 N N . LEU A 1 166 ? 7.577 2.389 -11.463 1.00 97.81 166 LEU A N 1
ATOM 1248 C CA . LEU A 1 166 ? 6.980 3.358 -10.544 1.00 97.81 166 LEU A CA 1
ATOM 1249 C C . LEU A 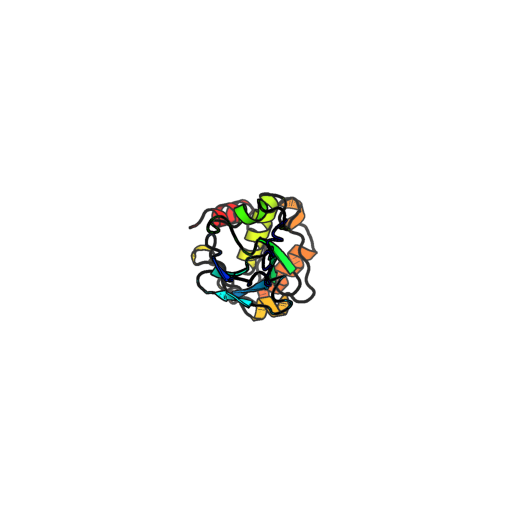1 166 ? 6.766 4.722 -11.232 1.00 97.81 166 LEU A C 1
ATOM 1251 O O . LEU A 1 166 ? 7.664 5.173 -11.954 1.00 97.81 166 LEU A O 1
ATOM 1255 N N . PRO A 1 167 ? 5.640 5.408 -10.971 1.00 96.62 167 PRO A N 1
ATOM 1256 C CA . PRO A 1 167 ? 5.424 6.773 -11.426 1.00 96.62 167 PRO A CA 1
ATOM 1257 C C . PRO A 1 167 ? 6.325 7.772 -10.679 1.00 96.62 167 PRO A C 1
ATOM 1259 O O . PRO A 1 167 ? 7.037 7.445 -9.708 1.00 96.62 167 PRO A O 1
ATOM 1262 N N . SER A 1 168 ? 6.321 9.026 -11.137 1.00 95.25 168 SER A N 1
ATOM 1263 C CA . SER A 1 168 ? 7.115 10.075 -10.500 1.00 95.25 168 SER A CA 1
ATOM 1264 C C . SER A 1 168 ? 6.596 10.379 -9.082 1.00 95.25 168 SER A C 1
ATOM 1266 O O . SER A 1 168 ? 5.438 10.094 -8.770 1.00 95.25 168 SER A O 1
ATOM 1268 N N . PRO A 1 169 ? 7.423 10.951 -8.184 1.00 94.56 169 PRO A N 1
ATOM 1269 C CA . PRO A 1 169 ? 6.934 11.384 -6.874 1.00 94.56 169 PRO A CA 1
ATOM 1270 C C . PRO A 1 169 ? 5.780 12.387 -6.984 1.00 94.56 169 PRO A C 1
ATOM 1272 O O . PRO A 1 169 ? 4.858 12.348 -6.180 1.00 94.56 169 PRO A O 1
ATOM 1275 N N . ALA A 1 170 ? 5.820 13.257 -7.998 1.00 95.56 170 ALA A N 1
ATOM 1276 C CA . ALA A 1 170 ? 4.788 14.260 -8.222 1.00 95.56 170 ALA A CA 1
ATOM 1277 C C . ALA A 1 170 ? 3.435 13.622 -8.569 1.00 95.56 170 ALA A C 1
ATOM 1279 O O . ALA A 1 170 ? 2.418 14.054 -8.035 1.00 95.56 170 ALA A O 1
ATOM 1280 N N . ASP A 1 171 ? 3.427 12.567 -9.390 1.00 94.81 171 ASP A N 1
ATOM 1281 C CA . ASP A 1 171 ? 2.191 11.858 -9.748 1.00 94.81 171 ASP A CA 1
ATOM 1282 C C . ASP A 1 171 ? 1.587 11.144 -8.532 1.00 94.81 171 ASP A C 1
ATOM 1284 O O . ASP A 1 171 ? 0.377 11.174 -8.334 1.00 94.81 171 ASP A O 1
ATOM 1288 N N . ALA A 1 172 ? 2.431 10.556 -7.678 1.00 94.81 172 ALA A N 1
ATOM 1289 C CA . ALA A 1 172 ? 1.980 9.914 -6.445 1.00 94.81 172 ALA A CA 1
ATOM 1290 C C . ALA A 1 172 ? 1.368 10.920 -5.457 1.00 94.81 172 ALA A C 1
ATOM 1292 O O . ALA A 1 172 ? 0.320 10.655 -4.874 1.00 94.81 172 ALA A O 1
ATOM 1293 N N . ILE A 1 173 ? 1.986 12.096 -5.301 1.00 94.56 173 ILE A N 1
ATOM 1294 C CA . ILE A 1 173 ? 1.432 13.185 -4.484 1.00 94.56 173 ILE A CA 1
ATOM 1295 C C . ILE A 1 173 ? 0.098 13.662 -5.063 1.00 94.56 173 ILE A C 1
ATOM 1297 O O . ILE A 1 173 ? -0.850 13.873 -4.311 1.00 94.56 173 ILE A O 1
ATOM 1301 N N . LEU A 1 174 ? 0.010 13.814 -6.387 1.00 92.88 174 LEU A N 1
ATOM 1302 C CA . LEU A 1 174 ? -1.225 14.222 -7.048 1.00 92.88 174 LEU A CA 1
ATOM 1303 C C . LEU A 1 174 ? -2.340 13.197 -6.812 1.00 92.88 174 LEU A C 1
ATOM 1305 O O . LEU A 1 174 ? -3.450 13.587 -6.469 1.00 92.88 174 LEU A O 1
ATOM 1309 N N . ALA A 1 175 ? -2.042 11.903 -6.935 1.00 91.50 175 ALA A N 1
ATOM 1310 C CA . ALA A 1 175 ? -3.007 10.832 -6.706 1.00 91.50 175 ALA A CA 1
ATOM 1311 C C . ALA A 1 175 ? -3.548 10.801 -5.267 1.00 91.50 175 ALA A C 1
ATOM 1313 O O . ALA A 1 175 ? -4.724 10.521 -5.064 1.00 91.50 175 ALA A O 1
ATOM 1314 N N . LEU A 1 176 ? -2.729 11.163 -4.276 1.00 90.12 176 LEU A N 1
ATOM 1315 C CA . LEU A 1 176 ? -3.149 11.270 -2.871 1.00 90.12 176 LEU A CA 1
ATOM 1316 C C . LEU A 1 176 ? -4.085 12.455 -2.586 1.00 90.12 176 LEU A C 1
ATOM 1318 O O . LEU A 1 176 ? -4.677 12.518 -1.510 1.00 90.12 176 LEU A O 1
ATOM 1322 N N . GLN A 1 177 ? -4.187 13.409 -3.513 1.00 85.19 177 GLN A N 1
ATOM 1323 C CA . GLN A 1 177 ? -5.037 14.596 -3.395 1.00 85.19 177 GLN A CA 1
ATOM 1324 C C . GLN A 1 177 ? -6.377 14.442 -4.124 1.00 85.19 177 GLN A C 1
ATOM 1326 O O . GLN A 1 177 ? -7.231 15.323 -4.004 1.00 85.19 177 GLN A O 1
ATOM 1331 N N . VAL A 1 178 ? -6.556 13.368 -4.900 1.00 72.06 178 VAL A N 1
ATOM 1332 C CA . VAL A 1 178 ? -7.801 13.118 -5.630 1.00 72.06 178 VAL A CA 1
ATOM 1333 C C . VAL A 1 178 ? -8.874 12.595 -4.654 1.00 72.06 178 VAL A C 1
ATOM 1335 O O . VAL A 1 178 ? -8.551 11.727 -3.838 1.00 72.06 178 VAL A O 1
ATOM 1338 N N . PRO A 1 179 ? -10.108 13.145 -4.704 1.00 61.66 179 PRO A N 1
ATOM 1339 C CA . PRO A 1 179 ? -11.281 12.665 -3.968 1.00 61.66 179 PRO A CA 1
ATOM 1340 C C . PRO A 1 179 ? -11.612 11.181 -4.143 1.00 61.66 179 PRO A C 1
ATOM 1342 O O . PRO A 1 179 ? -11.395 10.672 -5.264 1.00 61.66 179 PRO A O 1
#

Sequence (179 aa):
MDAYVVVDSGPALLQPSYEFLRHPTISGLEYVNSVTGSESHLTTAAGGYVGYTGGDIVTFVLGDIVLFNIPGDLAQPYSSLYEASLYSTSTLHSSTAVENLMAFLMAIDDDGDYINGIQIAYPVRVAAQGLRVNFNQSAYNFRADPSVQYATAVLSGNTLFGTRTLPSPADAILALQVP

Solvent-accessible surface area (backbone atoms only — not comparable to full-atom values): 9486 Å² total; per-residue (Å²): 136,85,80,79,78,76,76,82,76,64,79,82,73,73,44,80,35,84,46,38,42,43,13,46,25,40,15,49,41,35,32,31,36,68,78,84,41,88,63,74,46,60,21,34,87,73,8,33,44,76,24,25,44,92,83,21,40,30,40,32,32,41,55,60,24,67,68,39,23,36,63,12,58,64,98,58,84,60,65,36,60,67,55,42,40,71,39,90,72,22,70,26,82,40,71,54,14,40,35,45,45,42,18,50,48,51,31,39,18,23,78,58,52,58,88,82,30,36,39,41,44,71,57,28,38,64,64,24,50,87,42,61,62,73,45,80,37,54,74,65,54,40,69,67,32,65,53,41,49,49,48,40,36,58,29,3,50,47,25,85,62,33,65,41,68,71,62,54,73,66,55,20,52,52,49,56,70,40,111

pLDDT: mean 90.97, std 12.18, range [44.03, 98.75]

Mean predicted aligned error: 5.53 Å

Radius of gyration: 18.15 Å; Cα contacts (8 Å, |Δi|>4): 382; chains: 1; bounding box: 38×30×74 Å

Foldseek 3Di:
DDDDPPPPPDPDPWDKDKAFAVLPGAWQWWKDKPVVPDDIDIQHLRRIDIATPDFIKIFTDQAPETLWIDHRDDPDHDDFLQVRCVHPRILQPDPQLSLLSLLLQLLLAQQSPCLSPRYHDPQLSVQCHPAYARSPDHNVCSQVPPSNQVNSQSRSCSHNNHGDGGDDSVVSVVSRPRD

Secondary structure (DSSP, 8-state):
---------------EEEEE-BTTBEES-EEEETTT-S--EE--TT-EEEEETTT-EEEEEETTEEEEEEESS-SS----HHHHTTSTT-S--SHHHHHHHHHHHHHT-SSS-GGG-EE--HHHHHHTTT-----SS-HHHHHH-HHHHHHHHHHHTTSSS---PPPPHHHHHHHTT--